Protein AF-A0A7S2G4N2-F1 (afdb_monomer_lite)

pLDDT: mean 94.05, std 8.75, range [44.94, 98.94]

Secondary structure (DSSP, 8-state):
------SSTT--S----EEEEEES-EEEEEES-EEEEESSEEEEEESS-EEEEEES-EEEEESS-SEEEE--TTT--EEEEEES-EEEEE-SS-TT-EEEEEES-BS-EEES-EEEEESSEEEEEE-BTTTTB---S-EEES-EEEEE-SS--SEEEEEEEE-TTPPP--EEEES-EEEEE---EEEEETTEEEEE-S-SEEEEEEEET--SEEEES-EEEEESSEEEEEES--S-EEES-EEE--SSEEEEEE--TTT---EEEES-EEEE---TT-EEEE-SS--GGGEEEEES-EEEES-TTTHHHHHH-TTSBTTBSHHHHHHTTSSSS-EES---EEEGGGTEEEEPTT-HHHHTTPPPPPHHHHB--

Structure (mmCIF, N/CA/C/O backbone):
data_AF-A0A7S2G4N2-F1
#
_entry.id   AF-A0A7S2G4N2-F1
#
loop_
_atom_site.group_PDB
_atom_site.id
_atom_site.type_symbol
_atom_site.label_atom_id
_atom_site.label_alt_id
_atom_site.label_comp_id
_atom_site.label_asym_id
_atom_site.label_entity_id
_atom_site.label_seq_id
_atom_site.pdbx_PDB_ins_code
_atom_site.Cartn_x
_atom_site.Cartn_y
_atom_site.Cartn_z
_atom_site.occupancy
_atom_site.B_iso_or_equiv
_atom_site.auth_seq_id
_atom_site.auth_comp_id
_atom_site.auth_asym_id
_atom_site.auth_atom_id
_atom_site.pdbx_PDB_model_num
ATOM 1 N N . PHE A 1 1 ? 5.195 10.439 14.119 1.00 52.97 1 PHE A N 1
ATOM 2 C CA . PHE A 1 1 ? 4.183 10.689 13.072 1.00 52.97 1 PHE A CA 1
ATOM 3 C C . PHE A 1 1 ? 4.638 11.880 12.247 1.00 52.97 1 PHE A C 1
ATOM 5 O O . PHE A 1 1 ? 4.991 12.887 12.843 1.00 52.97 1 PHE A O 1
ATOM 12 N N . GLN A 1 2 ? 4.698 11.767 10.917 1.00 51.38 2 GLN A N 1
ATOM 13 C CA . GLN A 1 2 ? 4.974 12.933 10.067 1.00 51.38 2 GLN A CA 1
ATOM 14 C C . GLN A 1 2 ? 3.781 13.901 10.113 1.00 51.38 2 GLN A C 1
AT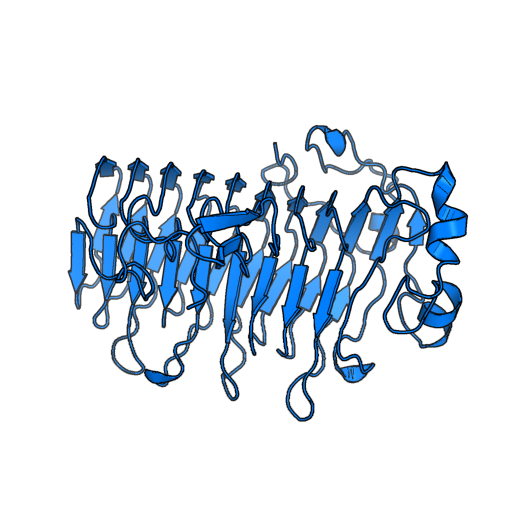OM 16 O O . GLN A 1 2 ? 2.642 13.451 9.964 1.00 51.38 2 GLN A O 1
ATOM 21 N N . ALA A 1 3 ? 4.043 15.186 10.367 1.00 44.94 3 ALA A N 1
ATOM 22 C CA . ALA A 1 3 ? 3.024 16.227 10.452 1.00 44.94 3 ALA A CA 1
ATOM 23 C C . ALA A 1 3 ? 2.546 16.637 9.048 1.00 44.94 3 ALA A C 1
ATOM 25 O O . ALA A 1 3 ? 3.358 16.957 8.179 1.00 44.94 3 ALA A O 1
ATOM 26 N N . GLY A 1 4 ? 1.230 16.598 8.840 1.00 49.88 4 GLY A N 1
ATOM 27 C CA . GLY A 1 4 ? 0.534 17.281 7.749 1.00 49.88 4 GLY A CA 1
ATOM 28 C C . GLY A 1 4 ? -0.208 18.507 8.284 1.00 49.88 4 GLY A C 1
ATOM 29 O O . GLY A 1 4 ? 0.069 18.932 9.408 1.00 49.88 4 GLY A O 1
ATOM 30 N N . PHE A 1 5 ? -1.147 19.069 7.518 1.00 52.31 5 PHE A N 1
ATOM 31 C CA . PHE A 1 5 ? -1.982 20.168 8.016 1.00 52.31 5 PHE A CA 1
ATOM 32 C C . PHE A 1 5 ? -2.877 19.623 9.129 1.00 52.31 5 PHE A C 1
ATOM 34 O O . PHE A 1 5 ? -3.878 18.946 8.902 1.00 52.31 5 PHE A O 1
ATOM 41 N N . ASN A 1 6 ? -2.433 19.869 10.348 1.00 56.16 6 ASN A N 1
ATOM 42 C CA . ASN A 1 6 ? -3.089 19.475 11.566 1.00 56.16 6 ASN A CA 1
ATOM 43 C C . ASN A 1 6 ? -4.075 20.582 11.937 1.00 56.16 6 ASN A C 1
ATOM 45 O O . ASN A 1 6 ? -3.678 21.743 12.034 1.00 56.16 6 ASN A O 1
ATOM 49 N N . VAL A 1 7 ? -5.359 20.252 12.103 1.00 52.97 7 VAL A N 1
ATOM 50 C CA . VAL A 1 7 ? -6.380 21.257 12.464 1.00 52.97 7 VAL A CA 1
ATOM 51 C C . VAL A 1 7 ? -6.072 21.860 13.844 1.00 52.97 7 VAL A C 1
ATOM 53 O O . VAL A 1 7 ? -6.408 23.013 14.102 1.00 52.97 7 VAL A O 1
ATOM 56 N N . VAL A 1 8 ? -5.383 21.098 14.702 1.00 53.81 8 VAL A N 1
ATOM 57 C CA . VAL A 1 8 ? -4.891 21.506 16.027 1.00 53.81 8 VAL A CA 1
ATOM 58 C C . VAL A 1 8 ? -3.498 20.922 16.280 1.00 53.81 8 VAL A C 1
ATOM 60 O O . VAL A 1 8 ? -3.163 19.879 15.727 1.00 53.81 8 VAL A O 1
ATOM 63 N N . GLU A 1 9 ? -2.673 21.566 17.108 1.00 52.00 9 GLU A N 1
ATOM 64 C CA . GLU A 1 9 ? -1.285 21.144 17.387 1.00 52.00 9 GLU A CA 1
ATOM 65 C C . GLU A 1 9 ? -1.198 19.685 17.887 1.00 52.00 9 GLU A C 1
ATOM 67 O O . GLU A 1 9 ? -0.259 18.965 17.538 1.00 52.00 9 GLU A O 1
ATOM 72 N N . GLU A 1 10 ? -2.229 19.196 18.591 1.00 51.03 10 GLU A N 1
ATOM 73 C CA . GLU A 1 10 ? -2.319 17.808 19.060 1.00 51.03 10 GLU A CA 1
ATOM 74 C C . GLU A 1 10 ? -2.746 16.788 17.987 1.00 51.03 10 GLU A C 1
ATOM 76 O O . GLU A 1 10 ? -2.797 15.591 18.267 1.00 51.03 10 GLU A O 1
ATOM 81 N N . SER A 1 11 ? -3.046 17.194 16.746 1.00 56.34 11 SER A N 1
ATOM 82 C CA . SER A 1 11 ? -3.632 16.294 15.741 1.00 56.34 11 SER A CA 1
ATOM 83 C C . SER A 1 11 ? -2.616 15.407 15.001 1.00 56.34 11 SER A C 1
ATOM 85 O O . SER A 1 11 ? -2.850 14.979 13.867 1.00 56.34 11 SER A O 1
ATOM 87 N N . SER A 1 12 ? -1.496 15.093 15.656 1.00 64.88 12 SER A N 1
ATOM 88 C CA . SER A 1 12 ? -0.571 14.039 15.246 1.00 64.88 12 SER A CA 1
ATOM 89 C C . SER A 1 12 ? -0.510 12.959 16.319 1.00 64.88 12 SER A C 1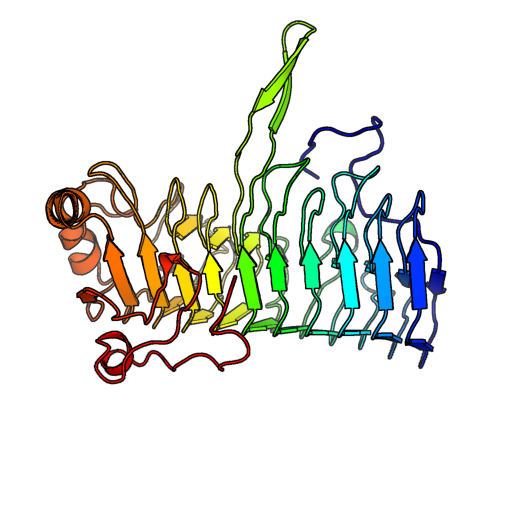
ATOM 91 O O . SER A 1 12 ? -0.295 13.251 17.491 1.00 64.88 12 SER A O 1
ATOM 93 N N . GLY A 1 13 ? -0.674 11.697 15.930 1.00 78.06 13 GLY A N 1
ATOM 94 C CA . GLY A 1 13 ? -0.617 10.599 16.889 1.00 78.06 13 GLY A CA 1
ATOM 95 C C . GLY A 1 13 ? -1.418 9.377 16.476 1.00 78.06 13 GLY A C 1
ATOM 96 O O . GLY A 1 13 ? -1.952 9.291 15.368 1.00 78.06 13 GLY A O 1
ATOM 97 N N . ILE A 1 14 ? -1.486 8.418 17.393 1.00 83.12 14 ILE A N 1
ATOM 98 C CA . ILE A 1 14 ? -2.368 7.261 17.266 1.00 83.12 14 ILE A CA 1
ATOM 99 C C . ILE A 1 14 ? -3.814 7.749 17.467 1.00 83.12 14 ILE A C 1
ATOM 101 O O . ILE A 1 14 ? -4.063 8.448 18.448 1.00 83.12 14 ILE A O 1
ATOM 105 N N . PRO A 1 15 ? -4.759 7.398 16.579 1.00 83.19 15 PRO A N 1
ATOM 106 C CA . PRO A 1 15 ? -6.183 7.601 16.822 1.00 83.19 15 PRO A CA 1
ATOM 107 C C . PRO A 1 15 ? -6.647 6.880 18.100 1.00 83.19 15 PRO A C 1
ATOM 109 O O . PRO A 1 15 ? -6.383 5.688 18.262 1.00 83.19 15 PRO A O 1
ATOM 112 N N . THR A 1 16 ? -7.315 7.586 19.013 1.00 88.12 16 THR A N 1
ATOM 113 C CA . THR A 1 16 ? -7.682 7.070 20.349 1.00 88.12 16 THR A CA 1
ATOM 114 C C . THR A 1 16 ? -9.124 7.328 20.762 1.00 88.12 16 THR A C 1
ATOM 116 O O . THR A 1 16 ? -9.572 6.696 21.716 1.00 88.12 16 THR A O 1
ATOM 119 N N . ASP A 1 17 ? -9.850 8.214 20.076 1.00 92.69 17 ASP A N 1
ATOM 120 C CA . ASP A 1 17 ? -11.244 8.517 20.410 1.00 92.69 17 ASP A CA 1
ATOM 121 C C . ASP A 1 17 ? -12.202 7.884 19.399 1.00 92.69 17 ASP A C 1
ATOM 123 O O . ASP A 1 17 ? -11.914 7.877 18.202 1.00 92.69 17 ASP A O 1
ATOM 127 N N . ALA A 1 18 ? -13.342 7.371 19.863 1.00 96.81 18 ALA A N 1
ATOM 128 C CA . ALA A 1 18 ? -14.342 6.677 19.056 1.00 96.81 18 ALA A CA 1
ATOM 129 C C . ALA A 1 18 ? -15.766 6.854 19.605 1.00 96.81 18 ALA A C 1
ATOM 131 O O . ALA A 1 18 ? -15.962 7.135 20.782 1.00 96.81 18 ALA A O 1
ATOM 132 N N . ALA A 1 19 ? -16.782 6.617 18.774 1.00 98.06 19 ALA A N 1
ATOM 133 C CA . ALA A 1 19 ? -18.170 6.554 19.232 1.00 98.06 19 ALA A CA 1
ATOM 134 C C . ALA A 1 19 ? -18.481 5.256 20.001 1.00 98.06 19 ALA A C 1
ATOM 136 O O . ALA A 1 19 ? -19.270 5.267 20.945 1.00 98.06 19 ALA A O 1
ATOM 137 N N . VAL A 1 20 ? -17.870 4.134 19.604 1.00 98.38 20 VAL A N 1
ATOM 138 C CA . VAL A 1 20 ? -18.026 2.827 20.260 1.00 98.38 20 VAL A CA 1
ATOM 139 C C . VAL A 1 20 ? -16.667 2.292 20.688 1.00 98.38 20 VAL A C 1
ATOM 141 O O . VAL A 1 20 ? -15.744 2.201 19.882 1.00 98.38 20 VAL A O 1
ATOM 144 N N . TYR A 1 21 ? -16.575 1.880 21.951 1.00 98.25 21 TYR A N 1
ATOM 145 C CA . TYR A 1 21 ? -15.393 1.254 22.533 1.00 98.25 21 TYR A CA 1
ATOM 146 C C . TYR A 1 21 ? -15.682 -0.214 22.850 1.00 98.25 21 TYR A C 1
ATOM 148 O O . TYR A 1 21 ? -16.587 -0.522 23.623 1.00 98.25 21 TYR A O 1
ATOM 156 N N . VAL A 1 22 ? -14.879 -1.116 22.292 1.00 98.44 22 VAL A N 1
ATOM 157 C CA . VAL A 1 22 ? -14.826 -2.531 22.670 1.00 98.44 22 VAL A CA 1
ATOM 158 C C . VAL A 1 22 ? -13.513 -2.754 23.413 1.00 98.44 22 VAL A C 1
ATOM 160 O O . VAL A 1 22 ? -12.437 -2.738 22.816 1.00 98.44 22 VAL A O 1
ATOM 163 N N . VAL A 1 23 ? -13.598 -2.914 24.734 1.00 97.94 23 VAL A N 1
ATOM 164 C CA . VAL A 1 23 ? -12.442 -3.072 25.628 1.00 97.94 23 VAL A CA 1
ATOM 165 C C . VAL A 1 23 ? -12.571 -4.404 26.351 1.00 97.94 23 VAL A C 1
ATOM 167 O O . VAL A 1 23 ? -13.560 -4.614 27.049 1.00 97.94 23 VAL A O 1
ATOM 170 N N . ALA A 1 24 ? -11.590 -5.294 26.185 1.00 97.69 24 ALA A N 1
ATOM 171 C CA . ALA A 1 24 ? -11.615 -6.650 26.747 1.00 97.69 24 ALA A CA 1
ATOM 172 C C . ALA A 1 24 ? -12.903 -7.430 26.439 1.00 97.69 24 ALA A C 1
ATOM 174 O O . ALA A 1 24 ? -13.373 -8.227 27.250 1.00 97.69 24 ALA A O 1
ATOM 175 N N . GLY A 1 25 ? -13.478 -7.186 25.258 1.00 97.12 25 GLY A N 1
ATOM 176 C CA . GLY A 1 25 ? -14.689 -7.847 24.784 1.00 97.12 25 GLY A CA 1
ATOM 177 C C . GLY A 1 25 ? -14.367 -9.039 23.890 1.00 97.12 25 GLY A C 1
ATOM 178 O O . GLY A 1 25 ? -13.422 -8.993 23.105 1.00 97.12 25 GLY A O 1
ATOM 179 N N . ALA A 1 26 ? -15.182 -10.090 23.970 1.00 98.00 26 ALA A N 1
ATOM 180 C CA . ALA A 1 26 ? -15.072 -11.245 23.088 1.00 98.00 26 ALA A CA 1
ATOM 181 C C . ALA A 1 26 ? -16.416 -11.592 22.439 1.00 98.00 26 ALA A C 1
ATOM 183 O O . ALA A 1 26 ? -17.448 -11.548 23.107 1.00 98.00 26 ALA A O 1
ATOM 184 N N . GLY A 1 27 ? -16.404 -11.950 21.151 1.00 98.19 27 GLY A N 1
ATOM 185 C CA . GLY A 1 27 ? -17.614 -12.368 20.429 1.00 98.19 27 GLY A CA 1
ATOM 186 C C . GLY A 1 27 ? -18.611 -11.231 20.183 1.00 98.19 27 GLY A C 1
ATOM 187 O O . GLY A 1 27 ? -19.821 -11.440 20.244 1.00 98.19 27 GLY A O 1
ATOM 188 N N . ILE A 1 28 ? -18.106 -10.020 19.945 1.00 98.69 28 ILE A N 1
ATOM 189 C CA . ILE A 1 28 ? -18.920 -8.819 19.727 1.00 98.69 28 ILE A CA 1
ATOM 190 C C . ILE A 1 28 ? -19.120 -8.596 18.229 1.00 98.69 28 ILE A C 1
ATOM 192 O O . ILE A 1 28 ? -18.167 -8.668 17.457 1.00 98.69 28 ILE A O 1
ATOM 196 N N . SER A 1 29 ? -20.347 -8.270 17.823 1.00 98.69 29 SER A N 1
ATOM 197 C CA . SER A 1 29 ? -20.657 -7.882 16.446 1.00 98.69 29 SER A CA 1
ATOM 198 C C . SER A 1 29 ? -21.273 -6.490 16.408 1.00 98.69 29 SER A C 1
ATOM 200 O O . SER A 1 29 ? -22.250 -6.216 17.102 1.00 98.69 29 SER A O 1
ATOM 202 N N . ILE A 1 30 ? -20.689 -5.628 15.584 1.00 98.81 30 ILE A N 1
ATOM 203 C CA . ILE A 1 30 ? -21.194 -4.316 15.190 1.00 98.81 30 ILE A CA 1
ATOM 204 C C . ILE A 1 30 ? -21.563 -4.466 13.717 1.00 98.81 30 ILE A C 1
ATOM 206 O O . ILE A 1 30 ? -20.691 -4.476 12.849 1.00 98.81 30 ILE A O 1
ATOM 210 N N . ASP A 1 31 ? -22.849 -4.681 13.464 1.00 98.81 31 ASP A N 1
ATOM 211 C CA . ASP A 1 31 ? -23.391 -5.035 12.152 1.00 98.81 31 ASP A CA 1
ATOM 212 C C . ASP A 1 31 ? -24.486 -4.043 11.753 1.00 98.81 31 ASP A C 1
ATOM 214 O O . ASP A 1 31 ? -25.222 -3.559 12.615 1.00 98.81 31 ASP A O 1
ATOM 218 N N . GLU A 1 32 ? -24.555 -3.714 10.464 1.00 98.69 32 GLU A N 1
ATOM 219 C CA . GLU A 1 32 ? -25.544 -2.799 9.872 1.00 98.69 32 GLU A CA 1
ATOM 220 C C . GLU A 1 32 ? -25.665 -1.440 10.598 1.00 98.69 32 GLU A C 1
ATOM 222 O O . GLU A 1 32 ? -26.732 -0.827 10.684 1.00 98.69 32 GLU A O 1
ATOM 227 N N . CYS A 1 33 ? -24.551 -0.940 11.139 1.00 98.69 33 CYS A N 1
ATOM 228 C CA . CYS A 1 33 ? -24.508 0.309 11.892 1.00 98.69 33 CYS A CA 1
ATOM 229 C C . CYS A 1 33 ? -24.176 1.511 10.997 1.00 98.69 33 CYS A C 1
ATOM 231 O O . CYS A 1 33 ? -23.573 1.393 9.927 1.00 98.69 33 CYS A O 1
ATOM 233 N N . LYS A 1 34 ? -24.527 2.714 11.463 1.00 98.56 34 LYS A N 1
ATOM 234 C CA . LYS A 1 34 ? -24.219 3.971 10.774 1.00 98.56 34 LYS A CA 1
ATOM 235 C C . LYS A 1 34 ? -23.627 4.996 11.741 1.00 98.56 34 LYS A C 1
ATOM 237 O O . LYS A 1 34 ? -24.307 5.469 12.645 1.00 98.56 34 LYS A O 1
ATOM 242 N N . PHE A 1 35 ? -22.375 5.364 11.498 1.00 98.56 35 PHE A N 1
ATOM 243 C CA . PHE A 1 35 ? -21.608 6.370 12.228 1.00 98.56 35 PHE A CA 1
ATOM 244 C C . PHE A 1 35 ? -21.491 7.621 11.354 1.00 98.56 35 PHE A C 1
ATOM 246 O O . PHE A 1 35 ? -21.016 7.538 10.220 1.00 98.56 35 PHE A O 1
ATOM 253 N N . VAL A 1 36 ? -21.963 8.773 11.839 1.00 98.25 36 VAL A N 1
ATOM 254 C CA . VAL A 1 36 ? -22.050 10.010 11.041 1.00 98.25 36 VAL A CA 1
ATOM 255 C C . VAL A 1 36 ? -21.638 11.212 11.875 1.00 98.25 36 VAL A C 1
ATOM 257 O O . VAL A 1 36 ? -22.154 11.376 12.979 1.00 98.25 36 VAL A O 1
ATOM 260 N N . ASN A 1 37 ? -20.787 12.076 11.316 1.00 96.94 37 ASN A N 1
ATOM 261 C CA . ASN A 1 37 ? -20.417 13.376 11.889 1.00 96.94 37 ASN A CA 1
ATOM 262 C C . ASN A 1 37 ? -19.901 13.282 13.338 1.00 96.94 37 ASN A C 1
ATOM 264 O O . ASN A 1 37 ? -20.344 14.027 14.216 1.00 96.94 37 ASN A O 1
ATOM 268 N N . THR A 1 38 ? -18.983 12.353 13.609 1.00 95.50 38 THR A N 1
ATOM 269 C CA . THR A 1 38 ? -18.372 12.204 14.938 1.00 95.50 38 THR A CA 1
ATOM 270 C C . THR A 1 38 ? -17.089 13.025 15.033 1.00 95.50 38 THR A C 1
ATOM 272 O O . THR A 1 38 ? -16.289 13.045 14.102 1.00 95.50 38 THR A O 1
ATOM 275 N N . GLY A 1 39 ? -16.856 13.677 16.178 1.00 91.88 39 GLY A N 1
ATOM 276 C CA . GLY A 1 39 ? -15.573 14.341 16.461 1.00 91.88 39 GLY A CA 1
ATOM 277 C C . GLY A 1 39 ? -14.418 13.349 16.668 1.00 91.88 39 GLY A C 1
ATOM 278 O O . GLY A 1 39 ? -13.284 13.632 16.288 1.00 91.88 39 GLY A O 1
ATOM 279 N N . GLY A 1 40 ? -14.723 12.169 17.213 1.00 93.12 40 GLY A N 1
ATOM 280 C CA . GLY A 1 40 ? -13.835 11.008 17.271 1.00 93.12 40 GLY A CA 1
ATOM 281 C C . GLY A 1 40 ? -13.949 10.112 16.031 1.00 93.12 40 GLY A C 1
ATOM 282 O O . GLY A 1 40 ? -14.507 10.495 14.999 1.00 93.12 40 GLY A O 1
ATOM 283 N N . GLY A 1 41 ? -13.420 8.899 16.129 1.00 96.00 41 GLY A N 1
ATOM 284 C CA . GLY A 1 41 ? -13.598 7.828 15.153 1.00 96.00 41 GLY A CA 1
ATOM 285 C C . GLY A 1 41 ? -14.906 7.052 15.331 1.00 96.00 41 GLY A C 1
ATOM 286 O O . GLY A 1 41 ? -15.752 7.396 16.157 1.00 96.00 41 GLY A O 1
ATOM 287 N N . GLY A 1 42 ? -15.073 5.976 14.564 1.00 98.31 42 GLY A N 1
ATOM 288 C CA . GLY A 1 42 ? -16.265 5.129 14.640 1.00 98.31 42 GLY A CA 1
ATOM 289 C C . GLY A 1 42 ? -16.182 4.099 15.765 1.00 98.31 42 GLY A C 1
ATOM 290 O O . GLY A 1 42 ? -16.873 4.213 16.777 1.00 98.31 42 GLY A O 1
ATOM 291 N N . VAL A 1 43 ? -15.312 3.102 15.595 1.00 98.69 43 VAL A N 1
ATOM 292 C CA . VAL A 1 43 ? -15.134 1.989 16.541 1.00 98.69 43 VAL A CA 1
ATOM 293 C C . VAL A 1 43 ? -13.675 1.894 16.978 1.00 98.69 43 VAL A C 1
ATOM 295 O O . VAL A 1 43 ? -12.789 1.828 16.129 1.00 98.69 43 VAL A O 1
ATOM 298 N N . LEU A 1 44 ? -13.426 1.820 18.287 1.00 98.38 44 LEU A N 1
ATOM 299 C CA . LEU A 1 44 ? -12.137 1.444 18.866 1.00 98.38 44 LEU A CA 1
ATOM 300 C C . LEU A 1 44 ? -12.223 0.055 19.502 1.00 98.38 44 LEU A C 1
ATOM 302 O O . LEU A 1 44 ? -13.049 -0.183 20.380 1.00 98.38 44 LEU A O 1
ATOM 306 N N . ILE A 1 45 ? -11.329 -0.840 19.096 1.00 98.50 45 ILE A N 1
ATOM 307 C CA . ILE A 1 45 ? -11.178 -2.195 19.624 1.00 98.50 45 ILE A CA 1
ATOM 308 C C . ILE A 1 45 ? -9.824 -2.276 20.333 1.00 98.50 45 ILE A C 1
ATOM 310 O O . ILE A 1 45 ? -8.780 -2.029 19.729 1.00 98.50 45 ILE A O 1
ATOM 314 N N . THR A 1 46 ? -9.821 -2.605 21.622 1.00 97.12 46 THR A N 1
ATOM 315 C CA . THR A 1 46 ? -8.599 -2.608 22.439 1.00 97.12 46 THR A CA 1
ATOM 316 C C . THR A 1 46 ? -8.688 -3.575 23.624 1.00 97.12 46 THR A C 1
ATOM 318 O O . THR A 1 46 ? -9.691 -4.263 23.818 1.00 97.12 46 THR A O 1
ATOM 321 N N . GLY A 1 47 ? -7.622 -3.650 24.421 1.00 95.50 47 GLY A N 1
ATOM 322 C CA . GLY A 1 47 ? -7.607 -4.324 25.715 1.00 95.50 47 GLY A CA 1
ATOM 323 C C . GLY A 1 47 ? -7.862 -5.824 25.635 1.00 95.50 47 GLY A C 1
ATOM 324 O O . GLY A 1 47 ? -8.789 -6.268 26.276 1.00 95.50 47 GLY A O 1
ATOM 325 N N . THR A 1 48 ? -7.095 -6.586 24.849 1.00 96.56 48 THR A N 1
ATOM 326 C CA . THR A 1 48 ? -7.265 -8.046 24.630 1.00 96.56 48 THR A CA 1
ATOM 327 C C . THR A 1 48 ? -8.592 -8.469 23.995 1.00 96.56 48 THR A C 1
ATOM 329 O O . THR A 1 48 ? -9.015 -9.609 24.171 1.00 96.56 48 THR A O 1
ATOM 332 N N . SER A 1 49 ? -9.273 -7.576 23.274 1.00 98.31 49 SER A N 1
ATOM 333 C CA . SER A 1 49 ? -10.515 -7.952 22.591 1.00 98.31 49 SER A CA 1
ATOM 334 C C . SER A 1 49 ? -10.269 -8.982 21.479 1.00 98.31 49 SER A C 1
ATOM 336 O O . SER A 1 49 ? -9.293 -8.878 20.733 1.00 98.31 49 SER A O 1
ATOM 338 N N . GLU A 1 50 ? -11.164 -9.961 21.354 1.00 98.38 50 GLU A N 1
ATOM 339 C CA . GLU A 1 50 ? -11.014 -11.104 20.442 1.00 98.38 50 GLU A CA 1
ATOM 340 C C . GLU A 1 50 ? -12.335 -11.458 19.743 1.00 98.38 50 GLU A C 1
ATOM 342 O O . GLU A 1 50 ? -13.399 -11.399 20.354 1.00 98.38 50 GLU A O 1
ATOM 347 N N . ASN A 1 51 ? -12.298 -11.890 18.478 1.00 98.56 51 ASN A N 1
ATOM 348 C CA . ASN A 1 51 ? -13.502 -12.270 17.720 1.00 98.56 51 ASN A CA 1
ATOM 349 C C . ASN A 1 51 ? -14.517 -11.113 17.668 1.00 98.56 51 ASN A C 1
ATOM 351 O O . ASN A 1 51 ? -15.678 -11.261 18.056 1.00 98.56 51 ASN A O 1
ATOM 355 N N . VAL A 1 52 ? -14.038 -9.940 17.243 1.00 98.88 52 VAL A N 1
ATOM 356 C CA . VAL A 1 52 ? -14.852 -8.731 17.079 1.00 98.88 52 VAL A CA 1
ATOM 357 C C . VAL A 1 52 ? -15.111 -8.498 15.598 1.00 98.88 52 VAL A C 1
ATOM 359 O O . VAL A 1 52 ? -14.171 -8.371 14.814 1.00 98.88 52 VAL A O 1
ATOM 362 N N . ASN A 1 53 ? -16.382 -8.402 15.223 1.00 98.88 53 ASN A N 1
ATOM 363 C CA . ASN A 1 53 ? -16.801 -8.155 13.849 1.00 98.88 53 ASN A CA 1
ATOM 364 C C . ASN A 1 53 ? -17.333 -6.727 13.720 1.00 98.88 53 ASN A C 1
ATOM 366 O O . ASN A 1 53 ? -18.240 -6.338 14.450 1.00 98.88 53 ASN A O 1
ATOM 370 N N . VAL A 1 54 ? -16.795 -5.960 12.776 1.00 98.94 54 VAL A N 1
ATOM 371 C CA . VAL A 1 54 ? -17.339 -4.671 12.338 1.00 98.94 54 VAL A CA 1
ATOM 372 C C . VAL A 1 54 ? -17.694 -4.812 10.868 1.00 98.94 54 VAL A C 1
ATOM 374 O O . VAL A 1 54 ? -16.811 -4.810 10.003 1.00 98.94 54 VAL A O 1
ATOM 377 N N . VAL A 1 55 ? -18.975 -5.029 10.588 1.00 98.94 55 VAL A N 1
ATOM 378 C CA . VAL A 1 55 ? -19.430 -5.468 9.270 1.00 98.94 55 VAL A CA 1
ATOM 379 C C . VAL A 1 55 ? -20.644 -4.699 8.768 1.00 98.94 55 VAL A C 1
ATOM 381 O O . VAL A 1 55 ? -21.393 -4.123 9.554 1.00 98.94 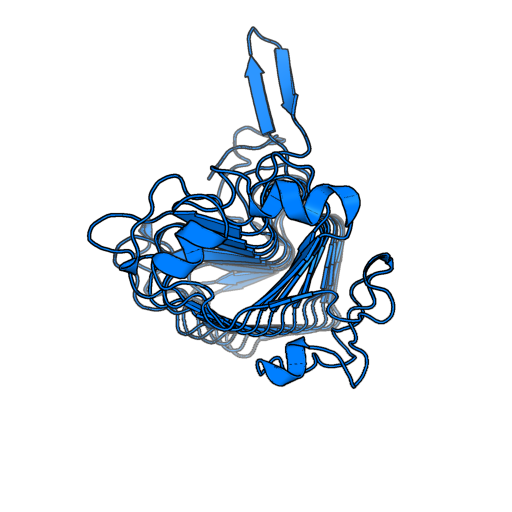55 VAL A O 1
ATOM 384 N N . ASN A 1 56 ? -20.795 -4.644 7.440 1.00 98.88 56 ASN A N 1
ATOM 385 C CA . ASN A 1 56 ? -21.940 -4.047 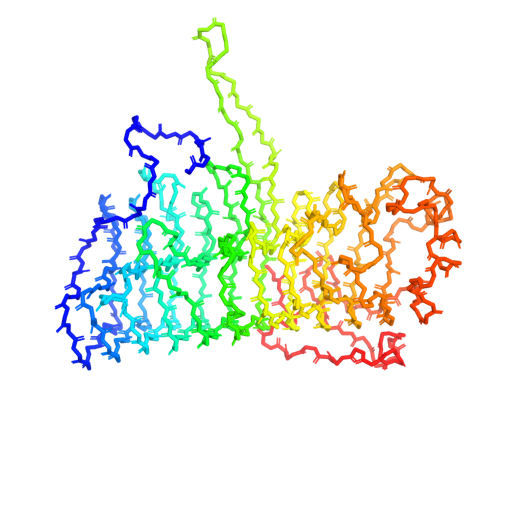6.735 1.00 98.88 56 ASN A CA 1
ATOM 386 C C . ASN A 1 56 ? -22.304 -2.623 7.200 1.00 98.88 56 ASN A C 1
ATOM 388 O O . ASN A 1 56 ? -23.460 -2.212 7.127 1.00 98.88 56 ASN A O 1
ATOM 392 N N . SER A 1 57 ? -21.330 -1.873 7.719 1.00 98.88 57 SER A N 1
ATOM 393 C CA . SER A 1 57 ? -21.569 -0.598 8.390 1.00 98.88 57 SER A CA 1
ATOM 394 C C . SER A 1 57 ? -21.073 0.590 7.565 1.00 98.88 57 SER A C 1
ATOM 396 O O . SER A 1 57 ? -20.209 0.481 6.688 1.00 98.88 57 SER A O 1
ATOM 398 N N . HIS A 1 58 ? -21.620 1.763 7.871 1.00 98.81 58 HIS A N 1
ATOM 399 C CA . HIS A 1 58 ? -21.312 3.016 7.192 1.00 98.81 58 HIS A CA 1
ATOM 400 C C . HIS A 1 58 ? -20.626 4.001 8.142 1.00 98.81 58 HIS A C 1
ATOM 402 O O . HIS A 1 58 ? -21.155 4.297 9.211 1.00 98.81 58 HIS A O 1
ATOM 408 N N . PHE A 1 59 ? -19.490 4.558 7.722 1.00 98.81 59 PHE A N 1
ATOM 409 C CA . PHE A 1 59 ? -18.729 5.574 8.451 1.00 98.81 59 PHE A CA 1
ATOM 410 C C . PHE A 1 59 ? -18.611 6.817 7.573 1.00 98.81 59 PHE A C 1
ATOM 412 O O . PHE A 1 59 ? -18.016 6.755 6.498 1.00 98.81 59 PHE A O 1
ATOM 419 N N . VAL A 1 60 ? -19.210 7.930 7.987 1.00 98.62 60 VAL A N 1
ATOM 420 C CA . VAL A 1 60 ? -19.320 9.135 7.154 1.00 98.62 60 VAL A CA 1
ATOM 421 C C . VAL A 1 60 ? -18.900 10.364 7.942 1.00 98.62 60 VAL A C 1
ATOM 423 O O . VAL A 1 60 ? -19.526 10.679 8.951 1.00 98.62 60 VAL A O 1
ATOM 426 N N . GLU A 1 61 ? -17.891 11.083 7.451 1.00 97.88 61 GLU A N 1
ATOM 427 C CA . GLU A 1 61 ? -17.405 12.328 8.059 1.00 97.88 61 GLU A CA 1
ATOM 428 C C . GLU A 1 61 ? -16.940 12.107 9.508 1.00 97.88 61 GLU A C 1
ATOM 430 O O . GLU A 1 61 ? -17.522 12.609 10.471 1.00 97.88 61 GLU A O 1
ATOM 435 N N . MET A 1 62 ? -15.897 11.286 9.657 1.00 96.56 62 MET A N 1
ATOM 436 C CA . MET A 1 62 ? -15.303 10.938 10.950 1.00 96.56 62 MET A CA 1
ATOM 437 C C . MET A 1 62 ? -14.132 11.865 11.267 1.00 96.56 62 MET A C 1
ATOM 439 O O . MET A 1 62 ? -13.261 12.117 10.429 1.00 96.56 62 MET A O 1
ATOM 443 N N . GLY A 1 63 ? -14.068 12.331 12.508 1.00 94.69 63 GLY A N 1
ATOM 444 C CA . GLY A 1 63 ? -12.977 13.156 12.999 1.00 94.69 63 GLY A CA 1
ATOM 445 C C . GLY A 1 63 ? -11.649 12.420 13.122 1.00 94.69 63 GLY A C 1
ATOM 446 O O . GLY A 1 63 ? -10.604 12.984 12.794 1.00 94.69 63 GLY A O 1
ATOM 447 N N . GLN A 1 64 ? -11.697 11.150 13.527 1.00 94.31 64 GLN A N 1
ATOM 448 C CA . GLN A 1 64 ? -10.555 10.231 13.511 1.00 94.31 64 GLN A CA 1
ATOM 449 C C . GLN A 1 64 ? -10.829 9.040 12.578 1.00 94.31 64 GLN A C 1
ATOM 451 O O . GLN A 1 64 ? -11.579 9.174 11.614 1.00 94.31 64 GLN A O 1
ATOM 456 N N . SER A 1 65 ? -10.191 7.891 12.818 1.00 97.00 65 SER A N 1
ATOM 457 C CA . SER A 1 65 ? -10.296 6.718 11.941 1.00 97.00 65 SER A CA 1
ATOM 458 C C . SER A 1 65 ? -11.661 6.030 12.042 1.00 97.00 65 SER A C 1
ATOM 460 O O . SER A 1 65 ? -12.311 6.070 13.085 1.00 97.00 65 SER A O 1
ATOM 462 N N . GLY A 1 66 ? -12.094 5.368 10.967 1.00 98.31 66 GLY A N 1
ATOM 463 C CA . GLY A 1 66 ? -13.375 4.651 10.942 1.00 98.31 66 GLY A CA 1
ATOM 464 C C . GLY A 1 66 ? -13.394 3.492 11.939 1.00 98.31 66 GLY A C 1
ATOM 465 O O . GLY A 1 66 ? -14.195 3.479 12.874 1.00 98.31 66 GLY A O 1
ATOM 466 N N . VAL A 1 67 ? -12.458 2.556 11.778 1.00 98.69 67 VAL A N 1
ATOM 467 C CA . VAL A 1 67 ? -12.240 1.440 12.708 1.00 98.69 67 VAL A CA 1
ATOM 468 C C . VAL A 1 67 ? -10.788 1.430 13.162 1.00 98.69 67 VAL A C 1
ATOM 470 O O . VAL A 1 67 ? -9.869 1.513 12.346 1.00 98.69 67 VAL A O 1
ATOM 473 N N . MET A 1 68 ? -10.587 1.339 14.471 1.00 98.12 68 MET A N 1
ATOM 474 C CA . MET A 1 68 ? -9.286 1.369 15.121 1.00 98.12 68 MET A CA 1
ATOM 475 C C . MET A 1 68 ? -9.087 0.106 15.942 1.00 98.12 68 MET A C 1
ATOM 477 O O . MET A 1 68 ? -9.956 -0.276 16.723 1.00 98.12 68 MET A O 1
ATOM 481 N N . MET A 1 69 ? -7.912 -0.494 15.823 1.00 97.38 69 MET A N 1
ATOM 482 C CA . MET A 1 69 ? -7.438 -1.538 16.717 1.00 97.38 69 MET A CA 1
ATOM 483 C C . MET A 1 69 ? -6.141 -1.055 17.344 1.00 97.38 69 MET A C 1
ATOM 485 O O . MET A 1 69 ? -5.189 -0.752 16.627 1.00 97.38 69 MET A O 1
ATOM 489 N N . THR A 1 70 ? -6.098 -0.955 18.669 1.00 94.19 70 THR A N 1
ATOM 490 C CA . THR A 1 70 ? -4.891 -0.523 19.380 1.00 94.19 70 THR A CA 1
ATOM 491 C C . THR A 1 70 ? -4.596 -1.440 20.554 1.00 94.19 70 THR A C 1
ATOM 493 O O . THR A 1 70 ? -5.495 -1.878 21.275 1.00 94.19 70 THR A O 1
ATOM 496 N N . GLY A 1 71 ? -3.319 -1.723 20.775 1.00 91.88 71 GLY A N 1
ATOM 497 C CA . GLY A 1 71 ? -2.873 -2.473 21.938 1.00 91.88 71 GLY A CA 1
ATOM 498 C C . GLY A 1 71 ? -1.361 -2.456 22.102 1.00 91.88 71 GLY A C 1
ATOM 499 O O . GLY A 1 71 ? -0.635 -1.778 21.373 1.00 91.88 71 GLY A O 1
ATOM 500 N N . ASN A 1 72 ? -0.893 -3.215 23.084 1.00 92.06 72 ASN A N 1
ATOM 501 C CA . ASN A 1 72 ? 0.522 -3.457 23.342 1.00 92.06 72 ASN A CA 1
ATOM 502 C C . ASN A 1 72 ? 0.818 -4.964 23.346 1.00 92.06 72 ASN A C 1
ATOM 504 O O . ASN A 1 72 ? -0.054 -5.776 23.035 1.00 92.06 72 ASN A O 1
ATOM 508 N N . LYS A 1 73 ? 2.038 -5.349 23.742 1.00 92.06 73 LYS A N 1
ATOM 509 C CA . LYS A 1 73 ? 2.477 -6.748 23.799 1.00 92.06 73 LYS A CA 1
ATOM 510 C C . LYS A 1 73 ? 1.480 -7.696 24.477 1.00 92.06 73 LYS A C 1
ATOM 512 O O . LYS A 1 73 ? 1.349 -8.836 24.040 1.00 92.06 73 LYS A O 1
ATOM 517 N N . THR A 1 74 ? 0.805 -7.247 25.535 1.00 93.25 74 THR A N 1
ATOM 518 C CA . THR A 1 74 ? -0.127 -8.060 26.330 1.00 93.25 74 THR A CA 1
ATOM 519 C C . THR A 1 74 ? -1.594 -7.715 26.101 1.00 93.25 74 THR A C 1
ATOM 521 O O . THR A 1 74 ? -2.447 -8.466 26.560 1.00 93.25 74 THR A O 1
ATOM 524 N N . THR A 1 75 ? -1.903 -6.612 25.411 1.00 93.75 75 THR A N 1
ATOM 525 C CA . THR A 1 75 ? -3.281 -6.132 25.204 1.00 93.75 75 THR A CA 1
ATOM 526 C C . THR A 1 75 ? -3.716 -6.040 23.744 1.00 93.75 75 THR A C 1
ATOM 528 O O . THR A 1 75 ? -4.799 -5.518 23.474 1.00 93.75 75 THR A O 1
ATOM 531 N N . GLN A 1 76 ? -2.901 -6.531 22.808 1.00 94.50 76 GLN A N 1
ATOM 532 C CA . GLN A 1 76 ? -3.227 -6.530 21.382 1.00 94.50 76 GLN A CA 1
ATOM 533 C C . GLN A 1 76 ? -4.577 -7.217 21.102 1.00 94.50 76 GLN A C 1
ATOM 535 O O . GLN A 1 76 ? -4.807 -8.332 21.582 1.00 94.50 76 GLN A O 1
ATOM 540 N N . PRO A 1 77 ? -5.483 -6.577 20.343 1.00 97.06 77 PRO A N 1
ATOM 541 C CA . PRO A 1 77 ? -6.648 -7.249 19.791 1.00 97.06 77 PRO A CA 1
ATOM 542 C C . PRO A 1 77 ? -6.248 -8.349 18.810 1.00 97.06 77 PRO A C 1
ATOM 544 O O . PRO A 1 77 ? -5.212 -8.266 18.145 1.00 97.06 77 PRO A O 1
ATOM 547 N N . SER A 1 78 ? -7.098 -9.361 18.665 1.00 98.19 78 SER A N 1
ATOM 548 C CA . SER A 1 78 ? -6.889 -10.404 17.660 1.00 98.19 78 SER A CA 1
ATOM 549 C C . SER A 1 78 ? -8.197 -10.931 17.086 1.00 98.19 78 SER A C 1
ATOM 551 O O . SER A 1 78 ? -9.266 -10.720 17.661 1.00 98.19 78 SER A O 1
ATOM 553 N N . LYS A 1 79 ? -8.131 -11.604 15.931 1.00 98.62 79 LYS A N 1
ATOM 554 C CA . LYS A 1 79 ? -9.316 -12.173 15.262 1.00 98.62 79 LYS A CA 1
ATOM 555 C C . LYS A 1 79 ? -10.411 -11.132 15.031 1.00 98.62 79 LYS A C 1
ATOM 557 O O . LYS A 1 79 ? -11.592 -11.383 15.265 1.00 98.62 79 LYS A O 1
ATOM 562 N N . VAL A 1 80 ? -10.007 -9.936 14.609 1.00 98.81 80 VAL A N 1
ATOM 563 C CA . VAL A 1 80 ? -10.929 -8.868 14.231 1.00 98.81 80 VAL A CA 1
ATOM 564 C C . VAL A 1 80 ? -11.300 -9.044 12.763 1.00 98.81 80 VAL A C 1
ATOM 566 O O . VAL A 1 80 ? -10.425 -9.217 11.914 1.00 98.81 80 VAL A O 1
ATOM 569 N N . LEU A 1 81 ? -12.590 -8.977 12.452 1.00 98.94 81 LEU A N 1
ATOM 570 C CA . LEU A 1 81 ? -13.085 -8.907 11.082 1.00 98.94 81 LEU A CA 1
ATOM 571 C C . LEU A 1 81 ? -13.630 -7.506 10.823 1.00 98.94 81 LEU A C 1
ATOM 573 O O . LEU A 1 81 ? -14.624 -7.110 11.425 1.00 98.94 81 LEU A O 1
ATOM 577 N N . VAL A 1 82 ? -13.029 -6.782 9.883 1.00 98.94 82 VAL A N 1
ATOM 578 C CA . VAL A 1 82 ? -13.593 -5.532 9.356 1.00 98.94 82 VAL A CA 1
ATOM 579 C C . VAL A 1 82 ? -13.963 -5.773 7.903 1.00 98.94 82 VAL A C 1
ATOM 581 O O . VAL A 1 82 ? -13.073 -5.896 7.054 1.00 98.94 82 VAL A O 1
ATOM 584 N N . ALA A 1 83 ? -15.259 -5.903 7.609 1.00 98.94 83 ALA A N 1
ATOM 585 C CA . ALA A 1 83 ? -15.681 -6.290 6.268 1.00 98.94 83 ALA A CA 1
ATOM 586 C C . ALA A 1 83 ? -16.971 -5.664 5.745 1.00 98.94 83 ALA A C 1
ATOM 588 O O . ALA A 1 83 ? -17.909 -5.430 6.493 1.00 98.94 83 ALA A O 1
ATOM 589 N N . HIS A 1 84 ? -17.040 -5.463 4.427 1.00 98.81 84 HIS A N 1
ATOM 590 C CA . HIS A 1 84 ? -18.220 -4.913 3.743 1.00 98.81 84 HIS A CA 1
ATOM 591 C C . HIS A 1 84 ? -18.655 -3.532 4.261 1.00 98.81 84 HIS A C 1
ATOM 593 O O . HIS A 1 84 ? -19.822 -3.164 4.158 1.00 98.81 84 HIS A O 1
ATOM 599 N N . ASN A 1 85 ? -17.724 -2.754 4.817 1.00 98.94 85 ASN A N 1
ATOM 600 C CA . ASN A 1 85 ? -18.015 -1.405 5.285 1.00 98.94 85 ASN A CA 1
ATOM 601 C C . ASN A 1 85 ? -17.794 -0.378 4.173 1.00 98.94 85 ASN A C 1
ATOM 603 O O . ASN A 1 85 ? -16.900 -0.534 3.335 1.00 98.94 85 ASN A O 1
ATOM 607 N N . SER A 1 86 ? -18.548 0.720 4.213 1.00 98.88 86 SER A N 1
ATOM 608 C CA . SER A 1 86 ? -18.244 1.916 3.422 1.00 98.88 86 SER A CA 1
ATOM 609 C C . SER A 1 86 ? -17.782 3.047 4.332 1.00 98.88 86 SER A C 1
ATOM 611 O O . SER A 1 86 ? -18.479 3.391 5.289 1.00 98.88 86 SER A O 1
ATOM 613 N N . MET A 1 87 ? -16.655 3.660 4.007 1.00 98.81 87 MET A N 1
ATOM 614 C CA . MET A 1 87 ? -16.046 4.735 4.777 1.00 98.81 87 MET A CA 1
ATOM 615 C C . MET A 1 87 ? -15.783 5.920 3.854 1.00 98.81 87 MET A C 1
ATOM 617 O O . MET A 1 87 ? -15.119 5.764 2.831 1.00 98.81 87 MET A O 1
ATOM 621 N N . PHE A 1 88 ? -16.309 7.088 4.202 1.00 98.69 88 PHE A N 1
ATOM 622 C CA . PHE A 1 88 ? -16.177 8.304 3.406 1.00 98.69 88 PHE A CA 1
ATOM 623 C C . PHE A 1 88 ? -15.848 9.493 4.305 1.00 98.69 88 PHE A C 1
ATOM 625 O O . PHE A 1 88 ? -16.520 9.699 5.316 1.00 98.69 88 PHE A O 1
ATOM 632 N N . GLY A 1 89 ? -14.842 10.285 3.933 1.00 97.88 89 GLY A N 1
ATOM 633 C CA . GLY A 1 89 ? -14.499 11.506 4.663 1.00 97.88 89 GLY A CA 1
ATOM 634 C C . GLY A 1 89 ? -13.927 11.204 6.046 1.00 97.88 89 GLY A C 1
ATOM 635 O O . GLY A 1 89 ? -14.532 11.522 7.064 1.00 97.88 89 GLY A O 1
ATOM 636 N N . ILE A 1 90 ? -12.776 10.538 6.094 1.00 97.31 90 ILE A N 1
ATOM 637 C CA . ILE A 1 90 ? -12.171 10.055 7.342 1.00 97.31 90 ILE A CA 1
ATOM 638 C C . ILE A 1 90 ? -10.973 10.921 7.736 1.00 97.31 90 ILE A C 1
ATOM 640 O O . ILE A 1 90 ? -10.140 11.243 6.888 1.00 97.31 90 ILE A O 1
ATOM 644 N N . GLY A 1 91 ? -10.855 11.256 9.024 1.00 94.00 91 GLY A N 1
ATOM 645 C CA . GLY A 1 91 ? -9.746 12.060 9.544 1.00 94.00 91 GLY A CA 1
ATOM 646 C C . GLY A 1 91 ? -9.948 13.565 9.408 1.00 94.00 91 GLY A C 1
ATOM 647 O O . GLY A 1 91 ? -9.001 14.289 9.113 1.00 94.00 91 GLY A O 1
ATOM 648 N N . ARG A 1 92 ? -11.181 14.054 9.598 1.00 92.25 92 ARG A N 1
ATOM 649 C CA . ARG A 1 92 ? -11.502 15.490 9.490 1.00 92.25 92 ARG A CA 1
ATOM 650 C C . ARG A 1 92 ? -10.860 16.355 10.580 1.00 92.25 92 ARG A C 1
ATOM 652 O O . ARG A 1 92 ? -10.713 17.554 10.372 1.00 92.25 92 ARG A O 1
ATOM 659 N N . PHE A 1 93 ? -10.466 15.758 11.707 1.00 88.62 93 PHE A N 1
ATOM 660 C CA . PHE A 1 93 ? -9.743 16.436 12.787 1.00 88.62 93 PHE A CA 1
ATOM 661 C C . PHE A 1 93 ? -8.325 15.887 12.964 1.00 88.62 93 PHE A C 1
ATOM 663 O O . PHE A 1 93 ? -7.374 16.662 13.033 1.00 88.62 93 PHE A O 1
ATOM 670 N N . LEU A 1 94 ? -8.169 14.560 13.020 1.00 89.44 94 LEU A N 1
ATOM 671 C CA . LEU A 1 94 ? -6.873 13.905 13.181 1.00 89.44 94 LEU A CA 1
ATOM 672 C C . LEU A 1 94 ? -6.288 13.526 11.818 1.00 89.44 94 LEU A C 1
ATOM 674 O O . LEU A 1 94 ? -6.714 12.549 11.206 1.00 89.44 94 LEU A O 1
ATOM 678 N N . ALA A 1 95 ? -5.266 14.258 11.368 1.00 88.81 95 ALA A N 1
ATOM 679 C CA . ALA A 1 95 ? -4.668 14.040 10.051 1.00 88.81 95 ALA A CA 1
ATOM 680 C C . ALA A 1 95 ? -4.011 12.653 9.922 1.00 88.81 95 ALA A C 1
ATOM 682 O O . ALA A 1 95 ? -4.016 12.065 8.841 1.00 88.81 95 ALA A O 1
ATOM 683 N N . SER A 1 96 ? -3.513 12.078 11.023 1.00 87.31 96 SER A N 1
ATOM 684 C CA . SER A 1 96 ? -2.991 10.705 11.096 1.00 87.31 96 SER A CA 1
ATOM 685 C C . SER A 1 96 ? -4.076 9.624 11.220 1.00 87.31 96 SER A C 1
ATOM 687 O O . SER A 1 96 ? -3.833 8.571 11.805 1.00 87.31 96 SER A O 1
ATOM 689 N N . ALA A 1 97 ? -5.270 9.859 10.679 1.00 92.75 97 ALA A N 1
ATOM 690 C CA . ALA A 1 97 ? -6.327 8.862 10.585 1.00 92.75 97 ALA A CA 1
ATOM 691 C C . ALA A 1 97 ? -6.342 8.137 9.226 1.00 92.75 97 ALA A C 1
ATOM 693 O O . ALA A 1 97 ? -5.779 8.579 8.221 1.00 92.75 97 ALA A O 1
ATOM 694 N N . GLY A 1 98 ? -7.023 6.997 9.199 1.00 95.62 98 GLY A N 1
ATOM 695 C CA . GLY A 1 98 ? -7.366 6.275 7.981 1.00 95.62 98 GLY A CA 1
ATOM 696 C C . GLY A 1 98 ? -8.707 5.578 8.134 1.00 95.62 98 GLY A C 1
ATOM 697 O O . GLY A 1 98 ? -9.291 5.588 9.214 1.00 95.62 98 GLY A O 1
ATOM 698 N N . GLY A 1 99 ? -9.223 4.967 7.069 1.00 98.38 99 GLY A N 1
ATOM 699 C CA . GLY A 1 99 ? -10.474 4.214 7.191 1.00 98.38 99 GLY A CA 1
ATOM 700 C C . GLY A 1 99 ? -10.340 3.087 8.219 1.00 98.38 99 GLY A C 1
ATOM 701 O O . GLY A 1 99 ? -11.111 3.024 9.177 1.00 98.38 99 GLY A O 1
ATOM 702 N N . ILE A 1 100 ? -9.295 2.269 8.076 1.00 98.81 100 ILE A N 1
ATOM 703 C CA . ILE A 1 100 ? -8.939 1.224 9.040 1.00 98.81 100 ILE A CA 1
ATOM 704 C C . ILE A 1 100 ? -7.523 1.476 9.551 1.00 98.81 100 ILE A C 1
ATOM 706 O O . ILE A 1 100 ? -6.580 1.597 8.767 1.00 98.81 100 ILE A O 1
ATOM 710 N N . TYR A 1 101 ? -7.374 1.526 10.869 1.00 98.19 101 TYR A N 1
ATOM 711 C CA . TYR A 1 101 ? -6.091 1.701 11.532 1.00 98.19 101 TYR A CA 1
ATOM 712 C C . TYR A 1 101 ? -5.863 0.588 12.555 1.00 98.19 101 TYR A C 1
ATOM 714 O O . TYR A 1 101 ? -6.677 0.383 13.448 1.00 98.19 101 TYR A O 1
ATOM 722 N N . GLY A 1 102 ? -4.740 -0.113 12.454 1.00 96.69 102 GLY A N 1
ATOM 723 C CA . GLY A 1 102 ? -4.322 -1.143 13.395 1.00 96.69 102 GLY A CA 1
ATOM 724 C C . GLY A 1 102 ? -2.917 -0.877 13.909 1.00 96.69 102 GLY A C 1
ATOM 725 O O . GLY A 1 102 ? -1.979 -0.797 13.124 1.00 96.69 102 GLY A O 1
ATOM 726 N N . SER A 1 103 ? -2.760 -0.780 15.224 1.00 94.38 103 SER A N 1
ATOM 727 C CA . SER A 1 103 ? -1.470 -0.754 15.905 1.00 94.38 103 SER A CA 1
ATOM 728 C C . SER A 1 103 ? -1.448 -1.870 16.939 1.00 94.38 103 SER A C 1
ATOM 730 O O . SER A 1 103 ? -2.179 -1.806 17.929 1.00 94.38 103 SER A O 1
ATOM 732 N N . SER A 1 104 ? -0.633 -2.896 16.687 1.00 95.06 104 SER A N 1
ATOM 733 C CA . SER A 1 104 ? -0.610 -4.149 17.457 1.00 95.06 104 SER A CA 1
ATOM 734 C C . SER A 1 104 ? -1.908 -4.953 17.309 1.00 95.06 104 SER A C 1
ATOM 736 O O . SER A 1 104 ? -2.711 -5.025 18.238 1.00 95.06 104 SER A O 1
ATOM 738 N N . VAL A 1 105 ? -2.138 -5.531 16.128 1.00 96.88 105 VAL A N 1
ATOM 739 C CA . VAL A 1 105 ? -3.297 -6.385 15.831 1.00 96.88 105 VAL A CA 1
ATOM 740 C C . VAL A 1 105 ? -2.886 -7.578 14.975 1.00 96.88 105 VAL A C 1
ATOM 742 O O . VAL A 1 105 ? -2.172 -7.423 13.982 1.00 96.88 105 VAL A O 1
ATOM 745 N N . SER A 1 106 ? -3.343 -8.767 15.360 1.00 97.31 106 SER A N 1
ATOM 746 C CA . SER A 1 106 ? -2.915 -10.023 14.734 1.00 97.31 106 SER A CA 1
ATOM 747 C C . SER A 1 106 ? -4.094 -10.933 14.386 1.00 97.31 106 SER A C 1
ATOM 749 O O . SER A 1 106 ? -5.196 -10.774 14.927 1.00 97.31 106 SER A O 1
ATOM 751 N N . HIS A 1 107 ? -3.879 -11.900 13.491 1.00 98.50 107 HIS A N 1
ATOM 752 C CA . HIS A 1 107 ? -4.884 -12.900 13.095 1.00 98.50 107 HIS A CA 1
ATOM 753 C C . HIS A 1 107 ? -6.196 -12.283 12.587 1.00 98.50 107 HIS A C 1
ATOM 755 O O . HIS A 1 107 ? -7.275 -12.827 12.823 1.00 98.50 107 HIS A O 1
ATOM 761 N N . SER A 1 108 ? -6.131 -11.095 11.982 1.00 98.81 108 SER A N 1
ATOM 762 C CA . SER A 1 108 ? -7.303 -10.284 11.644 1.00 98.81 108 SER A CA 1
ATOM 763 C C . SER A 1 108 ? -7.497 -10.158 10.137 1.00 98.81 108 SER A C 1
ATOM 765 O O . SER A 1 108 ? -6.553 -10.255 9.351 1.00 98.81 108 SER A O 1
ATOM 767 N N . VAL A 1 109 ? -8.747 -9.945 9.727 1.00 98.94 109 VAL A N 1
ATOM 768 C CA . VAL A 1 109 ? -9.157 -9.920 8.322 1.00 98.94 109 VAL A CA 1
ATOM 769 C C . VAL A 1 109 ? -9.816 -8.585 7.995 1.00 98.94 109 VAL A C 1
ATOM 771 O O . VAL A 1 109 ? -10.826 -8.203 8.587 1.00 98.94 109 VAL A O 1
ATOM 774 N N . PHE A 1 110 ? -9.273 -7.899 6.995 1.00 98.94 110 PHE A N 1
ATOM 775 C CA . PHE A 1 110 ? -9.760 -6.621 6.489 1.00 98.94 110 PHE A CA 1
ATOM 776 C C . PHE A 1 110 ? -10.172 -6.816 5.036 1.00 98.94 110 PHE A C 1
ATOM 778 O O . PHE A 1 110 ? -9.309 -6.853 4.152 1.00 98.94 110 PHE A O 1
ATOM 785 N N . ARG A 1 111 ? -11.474 -6.996 4.774 1.00 98.88 111 ARG A N 1
ATOM 786 C CA . ARG A 1 111 ? -11.926 -7.384 3.431 1.00 98.88 111 ARG A CA 1
ATOM 787 C C . ARG A 1 111 ? -13.167 -6.696 2.900 1.00 98.88 111 ARG A C 1
ATOM 789 O O . ARG A 1 111 ? -14.089 -6.412 3.649 1.00 98.88 111 ARG A O 1
ATOM 796 N N . HIS A 1 112 ? -13.236 -6.501 1.586 1.00 98.75 112 HIS A N 1
ATOM 797 C CA . HIS A 1 112 ? -14.412 -5.918 0.924 1.00 98.75 112 HIS A CA 1
ATOM 798 C C . HIS A 1 112 ? -14.839 -4.549 1.486 1.00 98.75 112 HIS A C 1
ATOM 800 O O . HIS A 1 112 ? -16.014 -4.195 1.426 1.00 98.75 112 HIS A O 1
ATOM 806 N N . ASN A 1 113 ? -13.910 -3.766 2.041 1.00 98.88 113 ASN A N 1
ATOM 807 C CA . ASN A 1 113 ? -14.210 -2.409 2.487 1.00 98.88 113 ASN A CA 1
ATOM 808 C C . ASN A 1 113 ? -14.026 -1.421 1.333 1.00 98.88 113 ASN A C 1
ATOM 810 O O . ASN A 1 113 ? -13.089 -1.541 0.538 1.00 98.88 113 ASN A O 1
ATOM 814 N N . ARG A 1 114 ? -14.903 -0.419 1.268 1.00 98.75 114 ARG A N 1
ATOM 815 C CA . ARG A 1 114 ? -14.773 0.738 0.379 1.00 98.75 114 ARG A CA 1
ATOM 816 C C . ARG A 1 114 ? -14.379 1.948 1.211 1.00 98.75 114 ARG A C 1
ATOM 818 O O . ARG A 1 114 ? -15.138 2.338 2.091 1.00 98.75 114 ARG A O 1
ATOM 825 N N . ILE A 1 115 ? -13.214 2.529 0.944 1.00 98.81 115 ILE A N 1
ATOM 826 C CA . ILE A 1 115 ? -12.680 3.658 1.714 1.00 98.81 115 ILE A CA 1
ATOM 827 C C . ILE A 1 115 ? -12.333 4.782 0.749 1.00 98.81 115 ILE A C 1
ATOM 829 O O . ILE A 1 115 ? -11.491 4.615 -0.134 1.00 98.81 115 ILE A O 1
ATOM 833 N N . GLU A 1 116 ? -12.985 5.924 0.924 1.00 98.44 116 GLU A N 1
ATOM 834 C CA . GLU A 1 116 ? -12.824 7.083 0.056 1.00 98.44 116 GLU A CA 1
ATOM 835 C C . GLU A 1 116 ? -12.590 8.356 0.860 1.00 98.44 116 GLU A C 1
ATOM 837 O O . GLU A 1 116 ? -13.215 8.562 1.901 1.00 98.44 116 GLU A O 1
ATOM 842 N N . GLN A 1 117 ? -11.721 9.233 0.356 1.00 97.94 117 GLN A N 1
ATOM 843 C CA . GLN A 1 117 ? -11.445 10.538 0.965 1.00 97.94 117 GLN A CA 1
ATOM 844 C C . GLN A 1 117 ? -10.981 10.429 2.420 1.00 97.94 117 GLN A C 1
ATOM 846 O O . GLN A 1 117 ? -11.684 10.819 3.356 1.00 97.94 117 GLN A O 1
ATOM 851 N N . SER A 1 118 ? -9.782 9.885 2.618 1.00 96.25 118 SER A N 1
ATOM 852 C CA . SER A 1 118 ? -9.137 9.876 3.929 1.00 96.25 118 SER A CA 1
ATOM 853 C C . SER A 1 118 ? -7.997 10.889 4.020 1.00 96.25 118 SER A C 1
ATOM 855 O O . SER A 1 118 ? -7.314 11.198 3.036 1.00 96.25 118 SER A O 1
ATOM 857 N N . SER A 1 119 ? -7.772 11.392 5.233 1.00 93.94 119 SER A N 1
ATOM 858 C CA . SER A 1 119 ? -6.710 12.354 5.534 1.00 93.94 119 SER A CA 1
ATOM 859 C C . SER A 1 119 ? -5.315 11.803 5.234 1.00 93.94 119 SER A C 1
ATOM 861 O O . SER A 1 119 ? -4.493 12.515 4.652 1.00 93.94 119 SER A O 1
ATOM 863 N N . ARG A 1 120 ? -5.065 10.532 5.584 1.00 93.62 120 ARG A N 1
ATOM 864 C CA . ARG A 1 120 ? -3.797 9.833 5.350 1.00 93.62 120 ARG A CA 1
ATOM 865 C C . ARG A 1 120 ? -3.999 8.475 4.696 1.00 93.62 120 ARG A C 1
ATOM 867 O O . ARG A 1 120 ? -3.805 8.339 3.496 1.00 93.62 120 ARG A O 1
ATOM 874 N N . TRP A 1 121 ? -4.383 7.467 5.470 1.00 96.31 121 TRP A N 1
ATOM 875 C CA . TRP A 1 121 ? -4.359 6.075 5.014 1.00 96.31 121 TRP A CA 1
ATOM 876 C C . TRP A 1 121 ? -5.722 5.596 4.528 1.00 96.31 121 TRP A C 1
ATOM 878 O O . TRP A 1 121 ? -6.760 6.036 5.020 1.00 96.31 121 TRP A O 1
ATOM 888 N N . GLY A 1 122 ? -5.746 4.640 3.602 1.00 98.50 122 GLY A N 1
ATOM 889 C CA . GLY A 1 122 ? -6.929 3.803 3.423 1.00 98.50 122 GLY A CA 1
ATOM 890 C C . GLY A 1 122 ? -6.966 2.752 4.531 1.00 98.50 122 GLY A C 1
ATOM 891 O O . GLY A 1 122 ? -7.832 2.793 5.405 1.00 98.50 122 GLY A O 1
ATOM 892 N N . ILE A 1 123 ? -5.960 1.874 4.534 1.00 98.81 123 ILE A N 1
ATOM 893 C CA . ILE A 1 123 ? -5.725 0.881 5.590 1.00 98.81 123 ILE A CA 1
ATOM 894 C C . ILE A 1 123 ? -4.268 0.987 6.043 1.00 98.81 123 ILE A C 1
ATOM 896 O O . ILE A 1 123 ? -3.360 0.933 5.211 1.00 98.81 123 ILE A O 1
ATOM 900 N N . ALA A 1 124 ? -4.048 1.119 7.349 1.00 98.12 124 ALA A N 1
ATOM 901 C CA . ALA A 1 124 ? -2.719 1.093 7.947 1.00 98.12 124 ALA A CA 1
ATOM 902 C C . ALA A 1 124 ? -2.641 0.057 9.065 1.00 98.12 124 ALA A C 1
ATOM 904 O O . ALA A 1 124 ? -3.411 0.140 10.018 1.00 98.12 124 ALA A O 1
ATOM 905 N N . ILE A 1 125 ? -1.697 -0.879 8.969 1.00 97.94 125 ILE A N 1
ATOM 906 C CA . ILE A 1 125 ? -1.418 -1.880 10.004 1.00 97.94 125 ILE A CA 1
ATOM 907 C C . ILE A 1 125 ? 0.045 -1.756 10.417 1.00 97.94 125 ILE A C 1
ATOM 909 O O . ILE A 1 125 ? 0.942 -1.767 9.577 1.00 97.94 125 ILE A O 1
ATOM 913 N N . ARG A 1 126 ? 0.310 -1.628 11.715 1.00 95.38 126 ARG A N 1
ATOM 914 C CA . ARG A 1 126 ? 1.668 -1.441 12.223 1.00 95.38 126 ARG A CA 1
ATOM 915 C C . ARG A 1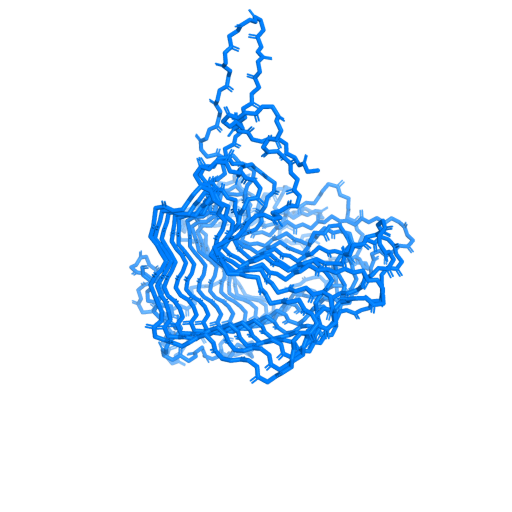 126 ? 1.981 -2.303 13.425 1.00 95.38 126 ARG A C 1
ATOM 917 O O . ARG A 1 126 ? 1.125 -2.539 14.276 1.00 95.38 126 ARG A O 1
ATOM 924 N N . SER A 1 127 ? 3.235 -2.718 13.513 1.00 96.19 127 SER A N 1
ATOM 925 C CA . SER A 1 127 ? 3.835 -3.132 14.779 1.00 96.19 127 SER A CA 1
ATOM 926 C C . SER A 1 127 ? 4.243 -1.879 15.570 1.00 96.19 127 SER A C 1
ATOM 928 O O . SER A 1 127 ? 4.641 -0.869 14.980 1.00 96.19 127 SER A O 1
ATOM 930 N N . GLU A 1 128 ? 4.103 -1.905 16.894 1.00 91.62 128 GLU A N 1
ATOM 931 C CA . GLU A 1 128 ? 4.364 -0.753 17.764 1.00 91.62 128 GLU A CA 1
ATOM 932 C C . GLU A 1 128 ? 5.604 -0.997 18.626 1.00 91.62 128 GLU A C 1
ATOM 934 O O . GLU A 1 128 ? 5.573 -1.747 19.604 1.00 91.62 128 GLU A O 1
ATOM 939 N N . GLU A 1 129 ? 6.699 -0.338 18.248 1.00 92.06 129 GLU A N 1
ATOM 940 C CA . GLU A 1 129 ? 8.017 -0.476 18.870 1.00 92.06 129 GLU A CA 1
ATOM 941 C C . GLU A 1 129 ? 7.983 -0.117 20.356 1.00 92.06 129 GLU A C 1
ATOM 943 O O . GLU A 1 129 ? 8.432 -0.894 21.199 1.00 92.06 129 GLU A O 1
ATOM 948 N N . GLN A 1 130 ? 7.389 1.033 20.696 1.00 89.00 130 GLN A N 1
ATOM 949 C CA . GLN A 1 130 ? 7.355 1.523 22.079 1.00 89.00 130 GLN A CA 1
ATOM 950 C C . GLN A 1 130 ? 6.559 0.591 22.999 1.00 89.00 130 GLN A C 1
ATOM 952 O O . GLN A 1 130 ? 6.805 0.527 24.202 1.00 89.00 130 GLN A O 1
ATOM 957 N N . ALA A 1 131 ? 5.620 -0.155 22.421 1.00 87.00 131 ALA A N 1
ATOM 958 C CA . ALA A 1 131 ? 4.789 -1.123 23.113 1.00 87.00 131 ALA A CA 1
ATOM 959 C C . ALA A 1 131 ? 5.346 -2.559 23.048 1.00 87.00 131 ALA A C 1
ATOM 961 O O . ALA A 1 131 ? 4.712 -3.471 23.590 1.00 87.00 131 ALA A O 1
ATOM 962 N N . ASN A 1 132 ? 6.504 -2.760 22.398 1.00 89.50 132 ASN A N 1
ATOM 963 C CA . ASN A 1 132 ? 7.117 -4.055 22.087 1.00 89.50 132 ASN A CA 1
ATOM 964 C C . ASN A 1 132 ? 6.098 -5.060 21.525 1.00 89.50 132 ASN A C 1
ATOM 966 O O . ASN A 1 132 ? 5.968 -6.187 22.017 1.00 89.50 132 ASN A O 1
ATOM 970 N N . ALA A 1 133 ? 5.304 -4.595 20.566 1.00 93.94 133 ALA A N 1
ATOM 971 C CA . ALA A 1 133 ? 4.100 -5.264 20.110 1.00 93.94 133 ALA A CA 1
ATOM 972 C C . ALA A 1 133 ? 4.113 -5.441 18.593 1.00 93.94 133 ALA A C 1
ATOM 974 O O . ALA A 1 133 ? 4.582 -4.577 17.852 1.00 93.94 133 ALA A O 1
ATOM 975 N N . THR A 1 134 ? 3.576 -6.562 18.128 1.00 96.00 134 THR A N 1
ATOM 976 C CA . THR A 1 134 ? 3.633 -6.971 16.723 1.00 96.00 134 THR A CA 1
ATOM 977 C C . THR A 1 134 ? 2.241 -7.019 16.112 1.00 96.00 134 THR A C 1
ATOM 979 O O . THR A 1 134 ? 1.264 -7.257 16.818 1.00 96.00 134 THR A O 1
ATOM 982 N N . SER A 1 135 ? 2.168 -6.842 14.796 1.00 97.25 135 SER A N 1
ATOM 983 C CA . SER A 1 135 ? 0.968 -7.119 14.004 1.00 97.25 135 SER A CA 1
ATOM 984 C C . SER A 1 135 ? 1.290 -8.217 13.000 1.00 97.25 135 SER A C 1
ATOM 986 O O . SER A 1 135 ? 2.010 -7.954 12.037 1.00 97.25 135 SER A O 1
ATOM 988 N N . VAL A 1 136 ? 0.811 -9.439 13.249 1.00 97.81 136 VAL A N 1
ATOM 989 C CA . VAL A 1 136 ? 1.185 -10.633 12.468 1.00 97.81 136 VAL A CA 1
ATOM 990 C C . VAL A 1 136 ? -0.026 -11.424 11.977 1.00 97.81 136 VAL A C 1
ATOM 992 O O . VAL A 1 136 ? -1.112 -11.321 12.545 1.00 97.81 136 VAL A O 1
ATOM 995 N N . ASP A 1 137 ? 0.173 -12.236 10.939 1.00 98.56 137 ASP A N 1
ATOM 996 C CA . ASP A 1 137 ? -0.817 -13.165 10.383 1.00 98.56 137 ASP A CA 1
ATOM 997 C C . ASP A 1 137 ? -2.154 -12.480 10.054 1.00 98.56 137 ASP A C 1
ATOM 999 O O . ASP A 1 137 ? -3.240 -12.929 10.416 1.00 98.56 137 ASP A O 1
ATOM 1003 N N . ASN A 1 138 ? -2.079 -11.309 9.420 1.00 98.81 138 ASN A N 1
ATOM 1004 C CA . ASN A 1 138 ? -3.260 -10.587 8.969 1.00 98.81 138 ASN A CA 1
ATOM 1005 C C . ASN A 1 138 ? -3.552 -10.872 7.489 1.00 98.81 138 ASN A C 1
ATOM 1007 O O . ASN A 1 138 ? -2.663 -11.201 6.698 1.00 98.81 138 ASN A O 1
ATOM 1011 N N . LEU A 1 139 ? -4.808 -10.669 7.094 1.00 98.94 139 LEU A N 1
ATOM 1012 C CA . LEU A 1 139 ? -5.257 -10.758 5.708 1.00 98.94 139 LEU A CA 1
ATOM 1013 C C . LEU A 1 139 ? -5.946 -9.458 5.291 1.00 98.94 139 LEU A C 1
ATOM 1015 O O . LEU A 1 139 ? -6.979 -9.085 5.844 1.00 98.94 139 LEU A O 1
ATOM 1019 N N . VAL A 1 140 ? -5.392 -8.781 4.286 1.00 98.94 140 VAL A N 1
ATOM 1020 C CA . VAL A 1 140 ? -5.972 -7.572 3.685 1.00 98.94 140 VAL A CA 1
ATOM 1021 C C . VAL A 1 140 ? -6.372 -7.890 2.251 1.00 98.94 140 VAL A C 1
ATOM 1023 O O . VAL A 1 140 ? -5.499 -8.018 1.389 1.00 98.94 140 VAL A O 1
ATOM 1026 N N . GLU A 1 141 ? -7.673 -8.025 1.977 1.00 98.88 141 GLU A N 1
ATOM 1027 C CA . GLU A 1 141 ? -8.128 -8.474 0.657 1.00 98.88 141 GLU A CA 1
ATOM 1028 C C . GLU A 1 141 ? -9.393 -7.825 0.094 1.00 98.88 141 GLU A C 1
ATOM 1030 O O . GLU A 1 141 ? -10.310 -7.469 0.820 1.00 98.88 141 GLU A O 1
ATOM 1035 N N . PHE A 1 142 ? -9.482 -7.695 -1.233 1.00 98.81 142 PHE A N 1
ATOM 1036 C CA . PHE A 1 142 ? -10.688 -7.204 -1.920 1.00 98.81 142 PHE A CA 1
ATOM 1037 C C . PHE A 1 142 ? -11.178 -5.814 -1.476 1.00 98.81 142 PHE A C 1
ATOM 1039 O O . PHE A 1 142 ? -12.352 -5.485 -1.653 1.00 98.81 142 PHE A O 1
ATOM 1046 N N . ASN A 1 143 ? -10.309 -4.977 -0.902 1.00 98.88 143 ASN A N 1
ATOM 1047 C CA . ASN A 1 143 ? -10.666 -3.609 -0.528 1.00 98.88 143 ASN A CA 1
ATOM 1048 C C . ASN A 1 143 ? -10.549 -2.666 -1.733 1.00 98.88 143 ASN A C 1
ATOM 1050 O O . ASN A 1 143 ? -9.664 -2.827 -2.577 1.00 98.88 143 ASN A O 1
ATOM 1054 N N . LYS A 1 144 ? -11.425 -1.658 -1.789 1.00 98.56 144 LYS A N 1
ATOM 1055 C CA . LYS A 1 144 ? -11.396 -0.573 -2.777 1.00 98.56 144 LYS A CA 1
ATOM 1056 C C . LYS A 1 144 ? -11.088 0.742 -2.073 1.00 98.56 144 LYS A C 1
ATOM 1058 O O . LYS A 1 144 ? -11.895 1.215 -1.274 1.00 98.56 144 LYS A O 1
ATOM 1063 N N . LEU A 1 145 ? -9.924 1.315 -2.358 1.00 98.69 145 LEU A N 1
ATOM 1064 C CA . LEU A 1 145 ? -9.422 2.525 -1.715 1.00 98.69 145 LEU A CA 1
ATOM 1065 C C . LEU A 1 145 ? -9.218 3.615 -2.769 1.00 98.69 145 LEU A C 1
ATOM 1067 O O . LEU A 1 145 ? -8.530 3.377 -3.764 1.00 98.69 145 LEU A O 1
ATOM 1071 N N . LYS A 1 146 ? -9.802 4.798 -2.568 1.00 97.75 146 LYS A N 1
ATOM 1072 C CA . LYS A 1 146 ? -9.784 5.870 -3.574 1.00 97.75 146 LYS A CA 1
ATOM 1073 C C . LYS A 1 146 ? -9.642 7.251 -2.947 1.00 97.75 146 LYS A C 1
ATOM 1075 O O . LYS A 1 146 ? -10.304 7.549 -1.960 1.00 97.75 146 LYS A O 1
ATOM 1080 N N . THR A 1 147 ? -8.822 8.109 -3.552 1.00 97.25 147 THR A N 1
ATOM 1081 C CA . THR A 1 147 ? -8.613 9.500 -3.110 1.00 97.25 147 THR A CA 1
ATOM 1082 C C . THR A 1 147 ? -8.131 9.554 -1.656 1.00 97.25 147 THR A C 1
ATOM 1084 O O . THR A 1 147 ? -8.896 9.812 -0.728 1.00 97.25 147 THR A O 1
ATOM 1087 N N . LEU A 1 148 ? -6.847 9.272 -1.450 1.00 97.25 148 LEU A N 1
ATOM 1088 C CA . LEU A 1 148 ? -6.242 9.117 -0.122 1.00 97.25 148 LEU A CA 1
ATOM 1089 C C . LEU A 1 148 ? -5.135 10.155 0.095 1.00 97.25 148 LEU A C 1
ATOM 1091 O O . LEU A 1 148 ? -4.524 10.638 -0.864 1.00 97.25 148 LEU A O 1
ATOM 1095 N N . GLY A 1 149 ? -4.843 10.465 1.358 1.00 94.25 149 GLY A N 1
ATOM 1096 C CA . GLY A 1 149 ? -3.769 11.390 1.720 1.00 94.25 149 GLY A CA 1
ATOM 1097 C C . GLY A 1 149 ? -4.099 12.848 1.469 1.00 94.25 149 GLY A C 1
ATOM 1098 O O . GLY A 1 149 ? -3.261 13.580 0.951 1.00 94.25 149 GLY A O 1
ATOM 1099 N N . GLN A 1 150 ? -5.322 13.272 1.781 1.00 93.12 150 GLN A N 1
ATOM 1100 C CA . GLN A 1 150 ? -5.761 14.648 1.540 1.00 93.12 150 GLN A CA 1
ATOM 1101 C C . GLN A 1 150 ? -5.139 15.678 2.496 1.00 93.12 150 GLN A C 1
ATOM 1103 O O . GLN A 1 150 ? -5.345 16.876 2.310 1.00 93.12 150 GLN A O 1
ATOM 1108 N N . SER A 1 151 ? -4.405 15.242 3.524 1.00 90.44 151 SER A N 1
ATOM 1109 C CA . SER A 1 151 ? -3.883 16.145 4.561 1.00 90.44 151 SER A CA 1
ATOM 1110 C C . SER A 1 151 ? -2.439 15.872 4.970 1.00 90.44 151 SER A C 1
ATOM 1112 O O . SER A 1 151 ? -1.861 16.685 5.686 1.00 90.44 151 SER A O 1
ATOM 1114 N N . THR A 1 152 ? -1.844 14.755 4.544 1.00 89.38 152 THR A N 1
ATOM 1115 C CA . THR A 1 152 ? -0.496 14.338 4.965 1.00 89.38 152 THR A CA 1
ATOM 1116 C C . THR A 1 152 ? 0.318 13.778 3.810 1.00 89.38 152 THR A C 1
ATOM 1118 O O . THR A 1 152 ? -0.247 13.331 2.817 1.00 89.38 152 THR A O 1
ATOM 1121 N N . LYS A 1 153 ? 1.632 13.693 3.995 1.00 90.94 153 LYS A N 1
ATOM 1122 C CA . LYS A 1 153 ? 2.576 12.997 3.115 1.00 90.94 153 LYS A CA 1
ATOM 1123 C C . LYS A 1 153 ? 3.169 11.748 3.782 1.00 90.94 153 LYS A C 1
ATOM 1125 O O . LYS A 1 153 ? 2.816 11.446 4.925 1.00 90.94 153 LYS A O 1
ATOM 1130 N N . ASP A 1 154 ? 4.081 11.071 3.085 1.00 91.38 154 ASP A N 1
ATOM 1131 C CA . ASP A 1 154 ? 4.834 9.898 3.544 1.00 91.38 154 ASP A CA 1
ATOM 1132 C C . ASP A 1 154 ? 3.894 8.785 4.028 1.00 91.38 154 ASP A C 1
ATOM 1134 O O . ASP A 1 154 ? 3.743 8.494 5.222 1.00 91.38 154 ASP A O 1
ATOM 1138 N N . PHE A 1 155 ? 3.126 8.246 3.081 1.00 94.19 155 PHE A N 1
ATOM 1139 C CA . PHE A 1 155 ? 2.147 7.197 3.339 1.00 94.19 155 PHE A CA 1
ATOM 1140 C C . PHE A 1 155 ? 1.855 6.378 2.075 1.00 94.19 155 PHE A C 1
ATOM 1142 O O . PHE A 1 155 ? 1.975 6.871 0.954 1.00 94.19 155 PHE A O 1
ATOM 1149 N N . GLY A 1 156 ? 1.411 5.139 2.281 1.00 97.00 156 GLY A N 1
ATOM 1150 C CA . GLY A 1 156 ? 0.768 4.302 1.274 1.00 97.00 156 GLY A CA 1
ATOM 1151 C C . GLY A 1 156 ? -0.749 4.287 1.444 1.00 97.00 156 GLY A C 1
ATOM 1152 O O . GLY A 1 156 ? -1.237 4.282 2.577 1.00 97.00 156 GLY A O 1
ATOM 1153 N N . GLY A 1 157 ? -1.517 4.196 0.358 1.00 98.00 157 GLY A N 1
ATOM 1154 C CA . GLY A 1 157 ? -2.954 3.903 0.455 1.00 98.00 157 GLY A CA 1
ATOM 1155 C C . GLY A 1 157 ? -3.233 2.634 1.275 1.00 98.00 157 GLY A C 1
ATOM 1156 O O . GLY A 1 157 ? -4.087 2.636 2.167 1.00 98.00 157 GLY A O 1
ATOM 1157 N N . LEU A 1 158 ? -2.422 1.603 1.031 1.00 98.81 158 LEU A N 1
ATOM 1158 C CA . LEU A 1 158 ? -2.152 0.498 1.951 1.00 98.81 158 LEU A CA 1
ATOM 1159 C C . LEU A 1 158 ? -0.792 0.736 2.618 1.00 98.81 158 LEU A C 1
ATOM 1161 O O . LEU A 1 158 ? 0.213 0.835 1.916 1.00 98.81 158 LEU A O 1
ATOM 1165 N N . SER A 1 159 ? -0.747 0.833 3.946 1.00 98.31 159 SER A N 1
ATOM 1166 C CA . SER A 1 159 ? 0.497 1.052 4.697 1.00 98.31 159 SER A CA 1
ATOM 1167 C C . SER A 1 159 ? 0.733 -0.040 5.726 1.00 98.31 159 SER A C 1
ATOM 1169 O O . SER A 1 159 ? -0.128 -0.324 6.559 1.00 98.31 159 SER A O 1
ATOM 1171 N N . PHE A 1 160 ? 1.930 -0.604 5.703 1.00 98.56 160 PHE A N 1
ATOM 1172 C CA . PHE A 1 160 ? 2.354 -1.647 6.619 1.00 98.56 160 PHE A CA 1
ATOM 1173 C C . PHE A 1 160 ? 3.671 -1.241 7.246 1.00 98.56 160 PHE A C 1
ATOM 1175 O O . PHE A 1 160 ? 4.623 -0.985 6.522 1.00 98.56 160 PHE A O 1
ATOM 1182 N N . ILE A 1 161 ? 3.723 -1.139 8.572 1.00 97.00 161 ILE A N 1
ATOM 1183 C CA . ILE A 1 161 ? 4.871 -0.538 9.262 1.00 97.00 161 ILE A CA 1
ATOM 1184 C C . ILE A 1 161 ? 5.482 -1.558 10.223 1.00 97.00 161 ILE A C 1
ATOM 1186 O O . ILE A 1 161 ? 4.807 -2.075 11.122 1.00 97.00 161 ILE A O 1
ATOM 1190 N N . GLY A 1 162 ? 6.770 -1.837 10.032 1.00 96.56 162 GLY A N 1
ATOM 1191 C CA . GLY A 1 162 ? 7.605 -2.588 10.970 1.00 96.56 162 GLY A CA 1
ATOM 1192 C C . GLY A 1 162 ? 8.538 -1.673 11.763 1.00 96.56 162 GLY A C 1
ATOM 1193 O O . GLY A 1 162 ? 8.665 -0.494 11.454 1.00 96.56 162 GLY A O 1
ATOM 1194 N N . TYR A 1 163 ? 9.199 -2.221 12.777 1.00 94.88 163 TYR A N 1
ATOM 1195 C CA . TYR A 1 163 ? 10.317 -1.570 13.465 1.00 94.88 163 TYR A CA 1
ATOM 1196 C C . TYR A 1 163 ? 11.539 -2.488 13.424 1.00 94.88 163 TYR A C 1
ATOM 1198 O O . TYR A 1 163 ? 11.409 -3.697 13.214 1.00 94.88 163 TYR A O 1
ATOM 1206 N N . PHE A 1 164 ? 12.734 -1.945 13.633 1.00 93.81 164 PHE A N 1
ATOM 1207 C CA . PHE A 1 164 ? 13.958 -2.736 13.605 1.00 93.81 164 PHE A CA 1
ATOM 1208 C C . PHE A 1 164 ? 13.922 -3.896 14.615 1.00 93.81 164 PHE A C 1
ATOM 1210 O O . PHE A 1 164 ? 13.730 -3.695 15.812 1.00 93.81 164 PHE A O 1
ATOM 1217 N N . GLY A 1 165 ? 14.138 -5.127 14.149 1.00 92.69 165 GLY A N 1
ATOM 1218 C CA . GLY A 1 165 ? 14.052 -6.318 15.001 1.00 92.69 165 GLY A CA 1
ATOM 1219 C C . GLY A 1 165 ? 12.656 -6.945 15.089 1.00 92.69 165 GLY A C 1
ATOM 1220 O O . GLY A 1 165 ? 12.515 -7.972 15.754 1.00 92.69 165 GLY A O 1
ATOM 1221 N N . VAL A 1 166 ? 11.640 -6.379 14.424 1.00 94.81 166 VAL A N 1
ATOM 1222 C CA . VAL A 1 166 ? 10.312 -7.001 14.318 1.00 94.81 166 VAL A CA 1
ATOM 1223 C C . VAL A 1 166 ? 10.420 -8.362 13.604 1.00 94.81 166 VAL A C 1
ATOM 1225 O O . VAL A 1 166 ? 11.199 -8.488 12.651 1.00 94.81 166 VAL A O 1
ATOM 1228 N N . PRO A 1 167 ? 9.686 -9.401 14.046 1.00 95.69 167 PRO A N 1
ATOM 1229 C CA . PRO A 1 167 ? 9.591 -10.647 13.293 1.00 95.69 167 PRO A CA 1
ATOM 1230 C C . PRO A 1 167 ? 8.911 -10.435 11.936 1.00 95.69 167 PRO A C 1
ATOM 1232 O O . PRO A 1 167 ? 8.285 -9.403 11.682 1.00 95.69 167 PRO A O 1
ATOM 1235 N N . ASP A 1 168 ? 9.024 -11.444 11.075 1.00 98.06 168 ASP A N 1
ATOM 1236 C CA . ASP A 1 168 ? 8.269 -11.491 9.827 1.00 98.06 168 ASP A CA 1
ATOM 1237 C C . ASP A 1 168 ? 6.766 -11.468 10.155 1.00 98.06 168 ASP A C 1
ATOM 1239 O O . ASP A 1 168 ? 6.307 -12.108 11.102 1.00 98.06 168 ASP A O 1
ATOM 1243 N N . ALA A 1 169 ? 6.015 -10.651 9.420 1.00 98.25 169 ALA A N 1
ATOM 1244 C CA . ALA A 1 169 ? 4.619 -10.375 9.721 1.00 98.25 169 ALA A CA 1
ATOM 1245 C C . ALA A 1 169 ? 3.677 -11.496 9.274 1.00 98.25 169 ALA A C 1
ATOM 1247 O O . ALA A 1 169 ? 2.514 -11.473 9.668 1.00 98.25 169 ALA A O 1
ATOM 1248 N N . ASP A 1 170 ? 4.126 -12.399 8.396 1.00 98.31 170 ASP A N 1
ATOM 1249 C CA . ASP A 1 170 ? 3.324 -13.462 7.772 1.00 98.31 170 ASP A CA 1
ATOM 1250 C C . ASP A 1 170 ? 1.957 -12.961 7.260 1.00 98.31 170 ASP A C 1
ATOM 1252 O O . ASP A 1 170 ? 0.943 -13.652 7.290 1.00 98.31 170 ASP A O 1
ATOM 1256 N N . THR A 1 171 ? 1.914 -11.704 6.811 1.00 98.75 171 THR A N 1
ATOM 1257 C CA . THR A 1 171 ? 0.683 -11.002 6.441 1.00 98.75 171 THR A CA 1
ATOM 1258 C C . THR A 1 171 ? 0.506 -11.027 4.931 1.00 98.75 171 THR A C 1
ATOM 1260 O O . THR A 1 171 ? 1.419 -10.688 4.174 1.00 98.75 171 THR A O 1
ATOM 1263 N N . THR A 1 172 ? -0.695 -11.396 4.484 1.00 98.94 172 THR A N 1
ATOM 1264 C CA . THR A 1 172 ? -1.043 -11.428 3.060 1.00 98.94 172 THR A CA 1
ATOM 1265 C C . THR A 1 172 ? -1.871 -10.209 2.677 1.00 98.94 172 THR A C 1
ATOM 1267 O O . THR A 1 172 ? -2.899 -9.908 3.283 1.00 98.94 172 THR A O 1
ATOM 1270 N N . VAL A 1 173 ? -1.443 -9.529 1.619 1.00 98.94 173 VAL A N 1
ATOM 1271 C CA . VAL A 1 173 ? -2.097 -8.353 1.046 1.00 98.94 173 VAL A CA 1
ATOM 1272 C C . VAL A 1 173 ? -2.451 -8.690 -0.388 1.00 98.94 173 VAL A C 1
ATOM 1274 O O . VAL A 1 173 ? -1.569 -8.721 -1.250 1.00 98.94 173 VAL A O 1
ATOM 1277 N N . ARG A 1 174 ? -3.725 -8.982 -0.661 1.00 98.88 174 ARG A N 1
ATOM 1278 C CA . ARG A 1 174 ? -4.107 -9.490 -1.977 1.00 98.88 174 ARG A CA 1
ATOM 1279 C C . ARG A 1 174 ? -5.377 -8.932 -2.565 1.00 98.88 174 ARG A C 1
ATOM 1281 O O . ARG A 1 174 ? -6.318 -8.643 -1.846 1.00 98.88 174 ARG A O 1
ATOM 1288 N N . PHE A 1 175 ? -5.440 -8.854 -3.888 1.00 98.81 175 PHE A N 1
ATOM 1289 C CA . PHE A 1 175 ? -6.695 -8.558 -4.582 1.00 98.81 175 PHE A CA 1
ATOM 1290 C C . PHE A 1 175 ? -7.326 -7.212 -4.173 1.00 98.81 175 PHE A C 1
ATOM 1292 O O . PHE A 1 175 ? -8.539 -7.052 -4.229 1.00 98.81 175 PHE A O 1
ATOM 1299 N N . ASN A 1 176 ? -6.527 -6.232 -3.741 1.00 98.88 176 ASN A N 1
ATOM 1300 C CA . ASN A 1 176 ? -7.010 -4.886 -3.429 1.00 98.88 176 ASN A CA 1
ATOM 1301 C C . ASN A 1 176 ? -6.914 -3.975 -4.660 1.00 98.88 176 ASN A C 1
ATOM 1303 O O . ASN A 1 176 ? -6.029 -4.141 -5.496 1.00 98.88 176 ASN A O 1
ATOM 1307 N N . CYS A 1 177 ? -7.795 -2.982 -4.734 1.00 98.50 177 CYS A N 1
ATOM 1308 C CA . CYS A 1 177 ? -7.754 -1.894 -5.708 1.00 98.50 177 CYS A CA 1
ATOM 1309 C C . CYS A 1 177 ? -7.470 -0.586 -4.961 1.00 98.50 177 CYS A C 1
ATOM 1311 O O . CYS A 1 177 ? -8.272 -0.157 -4.130 1.00 98.50 177 CYS A O 1
ATOM 1313 N N . VAL A 1 178 ? -6.330 0.045 -5.243 1.00 98.62 178 VAL A N 1
ATOM 1314 C CA . VAL A 1 178 ? -5.920 1.322 -4.644 1.00 98.62 178 VAL A CA 1
ATOM 1315 C C . VAL A 1 178 ? -5.721 2.345 -5.742 1.00 98.62 178 VAL A C 1
ATOM 1317 O O . VAL A 1 178 ? -4.976 2.093 -6.690 1.00 98.62 178 VAL A O 1
ATOM 1320 N N . ARG A 1 179 ? -6.366 3.507 -5.616 1.00 96.12 179 ARG A N 1
ATOM 1321 C CA . ARG A 1 179 ? -6.232 4.592 -6.587 1.00 96.12 179 ARG A CA 1
ATOM 1322 C C . ARG A 1 179 ? -6.118 5.963 -5.951 1.00 96.12 179 ARG A C 1
ATOM 1324 O O . ARG A 1 179 ? -6.726 6.228 -4.918 1.00 96.12 179 ARG A O 1
ATOM 1331 N N . GLU A 1 180 ? -5.432 6.858 -6.655 1.00 96.31 180 GLU A N 1
ATOM 1332 C CA . GLU A 1 180 ? -5.440 8.298 -6.372 1.00 96.31 180 GLU A CA 1
ATOM 1333 C C . GLU A 1 180 ? -4.909 8.611 -4.967 1.00 96.31 180 GLU A C 1
ATOM 1335 O O . GLU A 1 180 ? -5.595 9.182 -4.120 1.00 96.31 180 GLU A O 1
ATOM 1340 N N . THR A 1 181 ? -3.661 8.221 -4.715 1.00 95.94 181 THR A N 1
ATOM 1341 C CA . THR A 1 181 ? -2.915 8.654 -3.528 1.00 95.94 181 THR A CA 1
ATOM 1342 C C . THR A 1 181 ? -2.258 9.994 -3.841 1.00 95.94 181 THR A C 1
ATOM 1344 O O . THR A 1 181 ? -1.422 10.078 -4.739 1.00 95.94 181 THR A O 1
ATOM 1347 N N . ILE A 1 182 ? -2.696 11.050 -3.154 1.00 93.69 182 ILE A N 1
ATOM 1348 C CA . ILE A 1 182 ? -2.365 12.439 -3.502 1.00 93.69 182 ILE A CA 1
ATOM 1349 C C . ILE A 1 182 ? -1.159 12.898 -2.687 1.00 93.69 182 ILE A C 1
ATOM 1351 O O . ILE A 1 182 ? -0.099 13.201 -3.233 1.00 93.69 182 ILE A O 1
ATOM 1355 N N . GLY A 1 183 ? -1.328 12.891 -1.368 1.00 91.75 183 GLY A N 1
ATOM 1356 C CA . GLY A 1 183 ? -0.367 13.409 -0.413 1.00 91.75 183 GLY A CA 1
ATOM 1357 C C . GLY A 1 183 ? -0.245 14.928 -0.411 1.00 91.75 183 GLY A C 1
ATOM 1358 O O . GLY A 1 183 ? -0.332 15.593 -1.444 1.00 91.75 183 GLY A O 1
ATOM 1359 N N . VAL A 1 184 ? -0.067 15.478 0.785 1.00 91.06 184 VAL A N 1
ATOM 1360 C CA . VAL A 1 184 ? 0.016 16.918 1.029 1.00 91.06 184 VAL A CA 1
ATOM 1361 C C . VAL A 1 184 ? 1.145 17.193 2.009 1.00 91.06 184 VAL A C 1
ATOM 1363 O O . VAL A 1 184 ? 1.196 16.622 3.101 1.00 91.06 184 VAL A O 1
ATOM 1366 N N . TYR A 1 185 ? 2.041 18.094 1.626 1.00 87.00 185 TYR A N 1
ATOM 1367 C CA . TYR A 1 185 ? 3.055 18.643 2.511 1.00 87.00 185 TYR A CA 1
ATOM 1368 C C . TYR A 1 185 ? 2.679 20.056 2.929 1.00 87.00 185 TYR A C 1
ATOM 1370 O O . TYR A 1 185 ? 2.216 20.855 2.118 1.00 87.00 185 TYR A O 1
ATOM 1378 N N . SER A 1 186 ? 2.925 20.381 4.193 1.00 82.06 186 SER A N 1
ATOM 1379 C CA . SER A 1 186 ? 2.757 21.738 4.687 1.00 82.06 186 SER A CA 1
ATOM 1380 C C . SER A 1 186 ? 3.774 22.085 5.762 1.00 82.06 186 SER A C 1
ATOM 1382 O O . SER A 1 186 ? 4.144 21.235 6.572 1.00 82.06 186 SER A O 1
ATOM 1384 N N . LYS A 1 187 ? 4.190 23.351 5.803 1.00 82.06 187 LYS A N 1
ATOM 1385 C CA . LYS A 1 187 ? 4.998 23.930 6.886 1.00 82.06 187 LYS A CA 1
ATOM 1386 C C . LYS A 1 187 ? 4.727 25.425 7.018 1.00 82.06 187 LYS A C 1
ATOM 1388 O O . LYS A 1 187 ? 4.307 26.058 6.056 1.00 82.06 187 LYS A O 1
ATOM 1393 N N . ILE A 1 188 ? 5.057 26.007 8.168 1.00 82.00 188 ILE A N 1
ATOM 1394 C CA . ILE A 1 188 ? 5.193 27.463 8.285 1.00 82.00 188 ILE A CA 1
ATOM 1395 C C . ILE A 1 188 ? 6.598 27.856 7.826 1.00 82.00 188 ILE A C 1
ATOM 1397 O O . ILE A 1 188 ? 7.592 27.298 8.292 1.00 82.00 188 ILE A O 1
ATOM 1401 N N . SER A 1 189 ? 6.689 28.804 6.896 1.00 81.81 189 SER A N 1
ATOM 1402 C CA . SER A 1 189 ? 7.948 29.299 6.342 1.00 81.81 189 SER A CA 1
ATOM 1403 C C . SER A 1 189 ? 7.897 30.819 6.246 1.00 81.81 189 SER A C 1
ATOM 1405 O O . SER A 1 189 ? 7.087 31.370 5.511 1.00 81.81 189 SER A O 1
ATOM 1407 N N . GLY A 1 190 ? 8.755 31.512 6.999 1.00 85.19 190 GLY A N 1
ATOM 1408 C CA . GLY A 1 190 ? 8.780 32.981 7.006 1.00 85.19 190 GLY A CA 1
ATOM 1409 C C . GLY A 1 190 ? 7.526 33.641 7.598 1.00 85.19 190 GLY A C 1
ATOM 1410 O O . GLY A 1 190 ? 7.248 34.786 7.273 1.00 85.19 190 GLY A O 1
ATOM 1411 N N . GLY A 1 191 ? 6.774 32.929 8.445 1.00 85.50 191 GLY A N 1
ATOM 1412 C CA . GLY A 1 191 ? 5.516 33.406 9.035 1.00 85.50 191 GLY A CA 1
ATOM 1413 C C . GLY A 1 191 ? 4.260 33.043 8.237 1.00 85.50 191 GLY A C 1
ATOM 1414 O O . GLY A 1 191 ? 3.167 33.177 8.771 1.00 85.50 191 GLY A O 1
ATOM 1415 N N . GLU A 1 192 ? 4.410 32.512 7.021 1.00 83.81 192 GLU A N 1
ATOM 1416 C CA . GLU A 1 192 ? 3.296 32.146 6.139 1.00 83.81 192 GLU A CA 1
ATOM 1417 C C . GLU A 1 192 ? 3.178 30.622 5.966 1.00 83.81 192 GLU A C 1
ATOM 1419 O O . GLU A 1 192 ? 4.192 29.909 6.018 1.00 83.81 192 GLU A O 1
ATOM 1424 N N . PRO A 1 193 ? 1.964 30.087 5.746 1.00 82.62 193 PRO A N 1
ATOM 1425 C CA . PRO A 1 193 ? 1.778 28.680 5.427 1.00 82.62 193 PRO A CA 1
ATOM 1426 C C . PRO A 1 193 ? 2.244 28.381 3.997 1.00 82.62 193 PRO A C 1
ATOM 1428 O O . PRO A 1 193 ? 1.761 28.958 3.025 1.00 82.62 193 PRO A O 1
ATOM 1431 N N . LEU A 1 194 ? 3.154 27.419 3.864 1.00 84.31 194 LEU A N 1
ATOM 1432 C CA . LEU A 1 194 ? 3.483 26.767 2.602 1.00 84.31 194 LEU A CA 1
ATOM 1433 C C . LEU A 1 194 ? 2.710 25.453 2.516 1.00 84.31 194 LEU A C 1
ATOM 1435 O O . LEU A 1 194 ? 2.756 24.660 3.459 1.00 84.31 194 LEU A O 1
ATOM 1439 N N . VAL A 1 195 ? 2.051 25.211 1.382 1.00 87.12 195 VAL A N 1
ATOM 1440 C CA . VAL A 1 195 ? 1.351 23.956 1.082 1.00 87.12 195 VAL A CA 1
ATOM 1441 C C . VAL A 1 195 ? 1.760 23.471 -0.305 1.00 87.12 195 VAL A C 1
ATOM 1443 O O . VAL A 1 195 ? 1.658 24.215 -1.278 1.00 87.12 195 VAL A O 1
ATOM 1446 N N . GLU A 1 196 ? 2.200 22.219 -0.392 1.00 88.62 196 GLU A N 1
ATOM 1447 C CA . GLU A 1 196 ? 2.586 21.548 -1.634 1.00 88.62 196 GLU A CA 1
ATOM 1448 C C . GLU A 1 196 ? 1.729 20.291 -1.813 1.00 88.62 196 GLU A C 1
ATOM 1450 O O . GLU A 1 196 ? 1.608 19.469 -0.901 1.00 88.62 196 GLU A O 1
ATOM 1455 N N . TYR A 1 197 ? 1.111 20.154 -2.985 1.00 88.50 197 TYR A N 1
ATOM 1456 C CA . TYR A 1 197 ? 0.309 18.992 -3.355 1.00 88.50 197 TYR A CA 1
ATOM 1457 C C . TYR A 1 197 ? 0.240 18.860 -4.889 1.00 88.50 197 TYR A C 1
ATOM 1459 O O . TYR A 1 197 ? 0.203 19.882 -5.581 1.00 88.50 197 TYR A O 1
ATOM 1467 N N . PRO A 1 198 ? 0.179 17.634 -5.440 1.00 91.12 198 PRO A N 1
ATOM 1468 C CA . PRO A 1 198 ? 0.382 16.354 -4.748 1.00 91.12 198 PRO A CA 1
ATOM 1469 C C . PRO A 1 198 ? 1.829 16.215 -4.222 1.00 91.12 198 PRO A C 1
ATOM 1471 O O . PRO A 1 198 ? 2.741 16.821 -4.782 1.00 91.12 198 PRO A O 1
ATOM 1474 N N . TYR A 1 199 ? 2.050 15.464 -3.134 1.00 91.38 199 TYR A N 1
ATOM 1475 C CA . TYR A 1 199 ? 3.378 15.337 -2.507 1.00 91.38 199 TYR A CA 1
ATOM 1476 C C . TYR A 1 199 ? 3.636 13.976 -1.823 1.00 91.38 199 TYR A C 1
ATOM 1478 O O . TYR A 1 199 ? 2.807 13.530 -1.038 1.00 91.38 199 TYR A O 1
ATOM 1486 N N . ASP A 1 200 ? 4.808 13.365 -2.071 1.00 90.81 200 ASP A N 1
ATOM 1487 C CA . ASP A 1 200 ? 5.394 12.189 -1.380 1.00 90.81 200 ASP A CA 1
ATOM 1488 C C . ASP A 1 200 ? 4.362 11.153 -0.894 1.00 90.81 200 ASP A C 1
ATOM 1490 O O . ASP A 1 200 ? 4.094 11.005 0.301 1.00 90.81 200 ASP A O 1
ATOM 1494 N N . SER A 1 201 ? 3.712 10.481 -1.847 1.00 94.19 201 SER A N 1
ATOM 1495 C CA . SER A 1 201 ? 2.674 9.487 -1.576 1.00 94.19 201 SER A CA 1
ATOM 1496 C C . SER A 1 201 ? 2.805 8.254 -2.460 1.00 94.19 201 SER A C 1
ATOM 1498 O O . SER A 1 201 ? 3.160 8.335 -3.639 1.00 94.19 201 SER A O 1
ATOM 1500 N N . TYR A 1 202 ? 2.469 7.107 -1.881 1.00 97.69 202 TYR A N 1
ATOM 1501 C CA . TYR A 1 202 ? 2.650 5.786 -2.466 1.00 97.69 202 TYR A CA 1
ATOM 1502 C C . TYR A 1 202 ? 1.310 5.057 -2.540 1.00 97.69 202 TYR A C 1
ATOM 1504 O O . TYR A 1 202 ? 0.392 5.319 -1.763 1.00 97.69 202 TYR A O 1
ATOM 1512 N N . GLY A 1 203 ? 1.181 4.095 -3.448 1.00 98.12 203 GLY A N 1
ATOM 1513 C CA . GLY A 1 203 ? -0.013 3.251 -3.485 1.00 98.12 203 GLY A CA 1
ATOM 1514 C C . GLY A 1 203 ? -0.008 2.181 -2.396 1.00 98.12 203 GLY A C 1
ATOM 1515 O O . GLY A 1 203 ? -0.954 2.070 -1.613 1.00 98.12 203 GLY A O 1
ATOM 1516 N N . LEU A 1 204 ? 1.094 1.436 -2.315 1.00 98.69 204 LEU A N 1
ATOM 1517 C CA . LEU A 1 204 ? 1.381 0.466 -1.265 1.00 98.69 204 LEU A CA 1
ATOM 1518 C C . LEU A 1 204 ? 2.730 0.791 -0.626 1.00 98.69 204 LEU A C 1
ATOM 1520 O O . LEU A 1 204 ? 3.718 0.992 -1.325 1.00 98.69 204 LEU A O 1
ATOM 1524 N N . TYR A 1 205 ? 2.784 0.822 0.699 1.00 98.62 205 TYR A N 1
ATOM 1525 C CA . TYR A 1 205 ? 3.998 1.171 1.423 1.00 98.62 205 TYR A CA 1
ATOM 1526 C C . TYR A 1 205 ? 4.314 0.112 2.475 1.00 98.62 205 TYR A C 1
ATOM 1528 O O . TYR A 1 205 ? 3.584 -0.039 3.455 1.00 98.62 205 TYR A O 1
ATOM 1536 N N . LE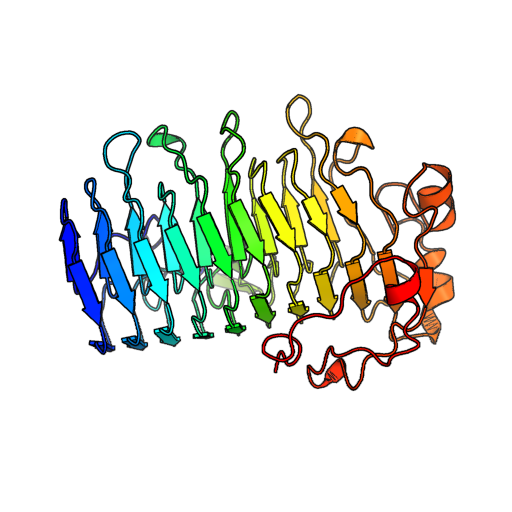U A 1 206 ? 5.393 -0.636 2.242 1.00 98.69 206 LEU A N 1
ATOM 1537 C CA . LEU A 1 206 ? 6.036 -1.480 3.243 1.00 98.69 206 LEU A CA 1
ATOM 1538 C C . LEU A 1 206 ? 7.092 -0.613 3.930 1.00 98.69 206 LEU A C 1
ATOM 1540 O O . LEU A 1 206 ? 8.212 -0.486 3.441 1.00 98.69 206 LEU A O 1
ATOM 1544 N N . ASP A 1 207 ? 6.676 0.060 4.995 1.00 96.25 207 ASP A N 1
ATOM 1545 C CA . ASP A 1 207 ? 7.422 1.123 5.655 1.00 96.25 207 ASP A CA 1
ATOM 1546 C C . ASP A 1 207 ? 8.320 0.600 6.792 1.00 96.25 207 ASP A C 1
ATOM 1548 O O . ASP A 1 207 ? 8.031 -0.410 7.453 1.00 96.25 207 ASP A O 1
ATOM 1552 N N . ASN A 1 208 ? 9.402 1.341 7.036 1.00 95.00 208 ASN A N 1
ATOM 1553 C CA . ASN A 1 208 ? 10.466 1.079 7.997 1.00 95.00 208 ASN A CA 1
ATOM 1554 C C . ASN A 1 208 ? 11.073 -0.313 7.846 1.00 95.00 208 ASN A C 1
ATOM 1556 O O . ASN A 1 208 ? 11.885 -0.525 6.967 1.00 95.00 208 ASN A O 1
ATOM 1560 N N . GLU A 1 209 ? 10.744 -1.269 8.706 1.00 96.19 209 GLU A N 1
ATOM 1561 C CA . GLU A 1 209 ? 11.274 -2.630 8.632 1.00 96.19 209 GLU A CA 1
ATOM 1562 C C . GLU A 1 209 ? 10.172 -3.661 8.377 1.00 96.19 209 GLU A C 1
ATOM 1564 O O . GLU A 1 209 ? 10.330 -4.831 8.726 1.00 96.19 209 GLU A O 1
ATOM 1569 N N . ALA A 1 210 ? 9.054 -3.255 7.766 1.00 98.06 210 ALA A N 1
ATOM 1570 C CA . ALA A 1 210 ? 7.965 -4.155 7.388 1.00 98.06 210 ALA A CA 1
ATOM 1571 C C . ALA A 1 210 ? 8.499 -5.363 6.597 1.00 98.06 210 ALA A C 1
ATOM 1573 O O . ALA A 1 210 ? 9.027 -5.218 5.495 1.00 98.06 210 ALA A O 1
ATOM 1574 N N . SER A 1 211 ? 8.402 -6.554 7.191 1.00 98.44 211 SER A N 1
ATOM 1575 C CA . SER A 1 211 ? 9.061 -7.773 6.709 1.00 98.44 211 SER A CA 1
ATOM 1576 C C . SER A 1 211 ? 8.097 -8.951 6.656 1.00 98.44 211 SER A C 1
ATOM 1578 O O . SER A 1 211 ? 7.149 -8.999 7.436 1.00 98.44 211 SER A O 1
ATOM 1580 N N . GLY A 1 212 ? 8.343 -9.910 5.763 1.00 98.56 212 GLY A N 1
ATOM 1581 C CA . GLY A 1 212 ? 7.527 -11.124 5.637 1.00 98.56 212 GLY A CA 1
ATOM 1582 C C . GLY A 1 212 ? 6.122 -10.902 5.067 1.00 98.56 212 GLY A C 1
ATOM 1583 O O . GLY A 1 212 ? 5.214 -11.679 5.354 1.00 98.56 212 GLY A O 1
ATOM 1584 N N . TYR A 1 213 ? 5.911 -9.836 4.291 1.00 98.88 213 TYR A N 1
ATOM 1585 C CA . TYR A 1 213 ? 4.636 -9.596 3.616 1.00 98.88 213 TYR A CA 1
ATOM 1586 C C . TYR A 1 213 ? 4.559 -10.353 2.293 1.00 98.88 213 TYR A C 1
ATOM 1588 O O . TYR A 1 213 ? 5.496 -10.317 1.490 1.00 98.88 213 TYR A O 1
ATOM 1596 N N . TYR A 1 214 ? 3.403 -10.960 2.019 1.00 98.94 214 TYR A N 1
ATOM 1597 C CA . TYR A 1 214 ? 3.067 -11.466 0.691 1.00 98.94 214 TYR A CA 1
ATOM 1598 C C . TYR A 1 214 ? 2.060 -10.538 0.012 1.00 98.94 214 TYR A C 1
ATOM 1600 O O . TYR A 1 214 ? 0.882 -10.501 0.365 1.00 98.94 214 TYR A O 1
ATOM 1608 N N . VAL A 1 215 ? 2.537 -9.766 -0.960 1.00 98.94 215 VAL A N 1
ATOM 1609 C CA . VAL A 1 215 ? 1.761 -8.775 -1.708 1.00 98.94 215 VAL A CA 1
ATOM 1610 C C . VAL A 1 215 ? 1.440 -9.348 -3.081 1.00 98.94 215 VAL A C 1
ATOM 1612 O O . VAL A 1 215 ? 2.339 -9.468 -3.916 1.00 98.94 215 VAL A O 1
ATOM 1615 N N . THR A 1 216 ? 0.178 -9.709 -3.334 1.00 98.94 216 THR A N 1
ATOM 1616 C CA . THR A 1 216 ? -0.179 -10.379 -4.591 1.00 98.94 216 THR A CA 1
ATOM 1617 C C . THR A 1 216 ? -1.535 -10.041 -5.189 1.00 98.94 216 THR A C 1
ATOM 1619 O O . THR A 1 216 ? -2.525 -9.883 -4.490 1.00 98.94 216 THR A O 1
ATOM 1622 N N . GLY A 1 217 ? -1.623 -9.946 -6.512 1.00 98.75 217 GLY A N 1
ATOM 1623 C CA . GLY A 1 217 ? -2.906 -9.756 -7.182 1.00 98.75 217 GLY A CA 1
ATOM 1624 C C . GLY A 1 217 ? -3.552 -8.389 -6.958 1.00 98.75 217 GLY A C 1
ATOM 1625 O O . GLY A 1 217 ? -4.752 -8.249 -7.174 1.00 98.75 217 GLY A O 1
ATOM 1626 N N . ASN A 1 218 ? -2.809 -7.395 -6.471 1.00 98.88 218 ASN A N 1
ATOM 1627 C CA . ASN A 1 218 ? -3.337 -6.054 -6.231 1.00 98.88 218 ASN A CA 1
ATOM 1628 C C . ASN A 1 218 ? -3.262 -5.201 -7.501 1.00 98.88 218 ASN A C 1
ATOM 1630 O O . ASN A 1 218 ? -2.345 -5.355 -8.307 1.00 98.88 218 ASN A O 1
ATOM 1634 N N . ILE A 1 219 ? -4.192 -4.258 -7.633 1.00 98.81 219 ILE A N 1
ATOM 1635 C CA . ILE A 1 219 ? -4.143 -3.180 -8.619 1.00 98.81 219 ILE A CA 1
ATOM 1636 C C . ILE A 1 219 ? -3.882 -1.882 -7.877 1.00 98.81 219 ILE A C 1
ATOM 1638 O O . ILE A 1 219 ? -4.687 -1.451 -7.051 1.00 98.81 219 ILE A O 1
ATOM 1642 N N . ILE A 1 220 ? -2.767 -1.243 -8.198 1.00 98.56 220 ILE A N 1
ATOM 1643 C CA . ILE A 1 220 ? -2.339 0.004 -7.587 1.00 98.56 220 ILE A CA 1
ATOM 1644 C C . ILE A 1 220 ? -2.153 1.028 -8.697 1.00 98.56 220 ILE A C 1
ATOM 1646 O O . ILE A 1 220 ? -1.258 0.877 -9.528 1.00 98.56 220 ILE A O 1
ATOM 1650 N N . ALA A 1 221 ? -3.008 2.049 -8.748 1.00 96.81 221 ALA A N 1
ATOM 1651 C CA . ALA A 1 221 ? -3.043 2.959 -9.884 1.00 96.81 221 ALA A CA 1
ATOM 1652 C C . ALA A 1 221 ? -3.090 4.445 -9.514 1.00 96.81 221 ALA A C 1
ATOM 1654 O O . ALA A 1 221 ? -3.631 4.825 -8.481 1.00 96.81 221 ALA A O 1
ATOM 1655 N N . LYS A 1 222 ? -2.601 5.312 -10.410 1.00 94.50 222 LYS A N 1
ATOM 1656 C CA . LYS A 1 222 ? -2.659 6.779 -10.269 1.00 94.50 222 LYS A CA 1
ATOM 1657 C C . LYS A 1 222 ? -2.080 7.259 -8.933 1.00 94.50 222 LYS A C 1
ATOM 1659 O O . LYS A 1 222 ? -2.756 7.933 -8.154 1.00 94.50 222 LYS A O 1
ATOM 1664 N N . THR A 1 223 ? -0.850 6.861 -8.655 1.00 93.81 223 THR A N 1
ATOM 1665 C CA . THR A 1 223 ? -0.115 7.307 -7.469 1.00 93.81 223 THR A CA 1
ATOM 1666 C C . THR A 1 223 ? 0.862 8.416 -7.853 1.00 93.81 223 THR A C 1
ATOM 1668 O O . THR A 1 223 ? 1.191 8.594 -9.032 1.00 93.81 223 THR A O 1
ATOM 1671 N N . LEU A 1 224 ? 1.321 9.196 -6.877 1.00 91.31 224 LEU A N 1
ATOM 1672 C CA . LEU A 1 224 ? 2.295 10.244 -7.149 1.00 91.31 224 LEU A CA 1
ATOM 1673 C C . LEU A 1 224 ? 3.715 9.681 -7.238 1.00 91.31 224 LEU A C 1
ATOM 1675 O O . LEU A 1 224 ? 4.281 9.632 -8.326 1.00 91.31 224 LEU A O 1
ATOM 1679 N N . GLN A 1 225 ? 4.281 9.274 -6.098 1.00 92.69 225 GLN A N 1
ATOM 1680 C CA . GLN A 1 225 ? 5.705 8.986 -5.967 1.00 92.69 225 GLN A CA 1
ATOM 1681 C C . GLN A 1 225 ? 6.055 7.645 -6.605 1.00 92.69 225 GLN A C 1
ATOM 1683 O O . GLN A 1 225 ? 6.897 7.598 -7.494 1.00 92.69 225 GLN A O 1
ATOM 1688 N N . SER A 1 226 ? 5.383 6.570 -6.191 1.00 95.62 226 SER A N 1
ATOM 1689 C CA . SER A 1 226 ? 5.492 5.257 -6.830 1.00 95.62 226 SER A CA 1
ATOM 1690 C C . SER A 1 226 ? 4.276 4.379 -6.542 1.00 95.62 226 SER A C 1
ATOM 1692 O O . SER A 1 226 ? 3.426 4.694 -5.698 1.00 95.62 226 SER A O 1
ATOM 1694 N N . GLY A 1 227 ? 4.130 3.286 -7.292 1.00 97.50 227 GLY A N 1
ATOM 1695 C CA . GLY A 1 227 ? 3.085 2.295 -7.045 1.00 97.50 227 GLY A CA 1
ATOM 1696 C C . GLY A 1 227 ? 3.343 1.550 -5.738 1.00 97.50 227 GLY A C 1
ATOM 1697 O O . GLY A 1 227 ? 2.420 1.300 -4.965 1.00 97.50 227 GLY A O 1
ATOM 1698 N N . ILE A 1 228 ? 4.614 1.270 -5.456 1.00 98.56 228 ILE A N 1
ATOM 1699 C CA . ILE A 1 228 ? 5.054 0.603 -4.238 1.00 98.56 228 ILE A CA 1
ATOM 1700 C C . ILE A 1 228 ? 6.357 1.192 -3.711 1.00 98.56 228 ILE A C 1
ATOM 1702 O O . ILE A 1 228 ? 7.268 1.469 -4.492 1.00 98.56 228 ILE A O 1
ATOM 1706 N N . PHE A 1 229 ? 6.461 1.301 -2.387 1.00 98.38 229 PHE A N 1
ATOM 1707 C CA . PHE A 1 229 ? 7.725 1.549 -1.703 1.00 98.38 229 PHE A CA 1
ATOM 1708 C C . PHE A 1 229 ? 8.055 0.414 -0.731 1.00 98.38 229 PHE A C 1
ATOM 1710 O O . PHE A 1 229 ? 7.291 0.128 0.192 1.00 98.38 229 PHE A O 1
ATOM 1717 N N . VAL A 1 230 ? 9.199 -0.239 -0.956 1.00 98.38 230 VAL A N 1
ATOM 1718 C CA . VAL A 1 230 ? 9.821 -1.176 -0.013 1.00 98.38 230 VAL A CA 1
ATOM 1719 C C . VAL A 1 230 ? 10.931 -0.453 0.743 1.00 98.38 230 VAL A C 1
ATOM 1721 O O . VAL A 1 230 ? 12.060 -0.319 0.264 1.00 98.38 230 VAL A O 1
ATOM 1724 N N . HIS A 1 231 ? 10.608 0.026 1.936 1.00 97.44 231 HIS A N 1
ATOM 1725 C CA . HIS A 1 231 ? 11.533 0.722 2.816 1.00 97.44 231 HIS A CA 1
ATOM 1726 C C . HIS A 1 231 ? 12.060 -0.286 3.835 1.00 97.44 231 HIS A C 1
ATOM 1728 O O . HIS A 1 231 ? 11.265 -0.933 4.495 1.00 97.44 231 HIS A O 1
ATOM 1734 N N . LEU A 1 232 ? 13.386 -0.477 3.838 1.00 97.69 232 LEU A N 1
ATOM 1735 C CA . LEU A 1 232 ? 14.306 -1.244 4.707 1.00 97.69 232 LEU A CA 1
ATOM 1736 C C . LEU A 1 232 ? 13.973 -2.698 5.075 1.00 97.69 232 LEU A C 1
ATOM 1738 O O . LEU A 1 232 ? 14.901 -3.421 5.438 1.00 97.69 232 LEU A O 1
ATOM 1742 N N . GLY A 1 233 ? 12.733 -3.161 4.985 1.00 97.56 233 GLY A N 1
ATOM 1743 C CA . GLY A 1 233 ? 12.303 -4.499 5.379 1.00 97.56 233 GLY A CA 1
ATOM 1744 C C . GLY A 1 233 ? 12.989 -5.652 4.645 1.00 97.56 233 GLY A C 1
ATOM 1745 O O . GLY A 1 233 ? 13.866 -5.475 3.795 1.00 97.56 233 GLY A O 1
ATOM 1746 N N . ARG A 1 234 ? 12.598 -6.879 4.979 1.00 98.31 234 ARG A N 1
ATOM 1747 C CA . ARG A 1 234 ? 13.166 -8.104 4.404 1.00 98.31 234 ARG A CA 1
ATOM 1748 C C . ARG A 1 234 ? 12.090 -9.138 4.108 1.00 98.31 234 ARG A C 1
ATOM 1750 O O . ARG A 1 234 ? 10.995 -9.085 4.658 1.00 98.31 234 ARG A O 1
ATOM 1757 N N . HIS A 1 235 ? 12.439 -10.117 3.281 1.00 98.44 235 HIS A N 1
ATOM 1758 C CA . HIS A 1 235 ? 11.604 -11.294 3.019 1.00 98.44 235 HIS A CA 1
ATOM 1759 C C . HIS A 1 235 ? 10.210 -10.961 2.461 1.00 98.44 235 HIS A C 1
ATOM 1761 O O . HIS A 1 235 ? 9.298 -11.781 2.539 1.00 98.44 235 HIS A O 1
ATOM 1767 N N . ASN A 1 236 ? 10.019 -9.763 1.905 1.00 98.88 236 ASN A N 1
ATOM 1768 C CA . ASN A 1 236 ? 8.759 -9.411 1.272 1.00 98.88 236 ASN A CA 1
ATOM 1769 C C . ASN A 1 236 ? 8.698 -10.030 -0.124 1.00 98.88 236 ASN A C 1
ATOM 1771 O O . ASN A 1 236 ? 9.665 -9.976 -0.888 1.00 98.88 236 ASN A O 1
ATOM 1775 N N . ARG A 1 237 ? 7.548 -10.594 -0.482 1.00 98.88 237 ARG A N 1
ATOM 1776 C CA . ARG A 1 237 ? 7.290 -11.134 -1.817 1.00 98.88 237 ARG A CA 1
ATOM 1777 C C . ARG A 1 237 ? 6.209 -10.313 -2.495 1.00 98.88 237 ARG A C 1
ATOM 1779 O O . ARG A 1 237 ? 5.060 -10.336 -2.065 1.00 98.88 237 ARG A O 1
ATOM 1786 N N . ILE A 1 238 ? 6.588 -9.609 -3.555 1.00 98.94 238 ILE A N 1
ATOM 1787 C CA . ILE A 1 238 ? 5.707 -8.774 -4.363 1.00 98.94 238 ILE A CA 1
ATOM 1788 C C . ILE A 1 238 ? 5.510 -9.479 -5.699 1.00 98.94 238 ILE A C 1
ATOM 1790 O O . ILE A 1 238 ? 6.395 -9.476 -6.551 1.00 98.94 238 ILE A O 1
ATOM 1794 N N . ASP A 1 239 ? 4.367 -10.135 -5.852 1.00 98.94 239 ASP A N 1
ATOM 1795 C CA . ASP A 1 239 ? 4.149 -11.101 -6.924 1.00 98.94 239 ASP A CA 1
ATOM 1796 C C . ASP A 1 239 ? 2.785 -10.932 -7.588 1.00 98.94 239 ASP A C 1
ATOM 1798 O O . ASP A 1 239 ? 1.784 -10.866 -6.881 1.00 98.94 239 ASP A O 1
ATOM 1802 N N . ASN A 1 240 ? 2.695 -10.944 -8.916 1.00 98.88 240 ASN A N 1
ATOM 1803 C CA . ASN A 1 240 ? 1.404 -10.972 -9.616 1.00 98.88 240 ASN A CA 1
ATOM 1804 C C . ASN A 1 240 ? 0.539 -9.708 -9.412 1.00 98.88 240 ASN A C 1
ATOM 1806 O O . ASN A 1 240 ? -0.686 -9.795 -9.338 1.00 98.88 240 ASN A O 1
ATOM 1810 N N . ASN A 1 241 ? 1.139 -8.526 -9.258 1.00 98.94 241 ASN A N 1
ATOM 1811 C CA . ASN A 1 241 ? 0.417 -7.258 -9.087 1.00 98.94 241 ASN A CA 1
ATOM 1812 C C . ASN A 1 241 ? 0.421 -6.425 -10.373 1.00 98.94 241 ASN A C 1
ATOM 1814 O O . ASN A 1 241 ? 1.270 -6.598 -11.246 1.00 98.94 241 ASN A O 1
ATOM 1818 N N . ILE A 1 242 ? -0.510 -5.478 -10.460 1.00 98.81 242 ILE A N 1
ATOM 1819 C CA . ILE A 1 242 ? -0.573 -4.470 -11.516 1.00 98.81 242 ILE A CA 1
ATOM 1820 C C . ILE A 1 242 ? -0.310 -3.098 -10.892 1.00 98.81 242 ILE A C 1
ATOM 1822 O O . ILE A 1 242 ? -1.093 -2.622 -10.069 1.00 98.81 242 ILE A O 1
ATOM 1826 N N . PHE A 1 243 ? 0.772 -2.447 -11.312 1.00 98.56 243 PHE A N 1
ATOM 1827 C CA . PHE A 1 243 ? 1.110 -1.071 -10.952 1.00 98.56 243 PHE A CA 1
ATOM 1828 C C . PHE A 1 243 ? 0.909 -0.175 -12.170 1.00 98.56 243 PHE A C 1
ATOM 1830 O O . PHE A 1 243 ? 1.488 -0.428 -13.227 1.00 98.56 243 PHE A O 1
ATOM 1837 N N . ALA A 1 244 ? 0.068 0.851 -12.049 1.00 96.75 244 ALA A N 1
ATOM 1838 C CA . ALA A 1 244 ? -0.381 1.628 -13.196 1.00 96.75 244 ALA A CA 1
ATOM 1839 C C . ALA A 1 244 ? -0.338 3.143 -12.970 1.00 96.75 244 ALA A C 1
ATOM 1841 O O . ALA A 1 244 ? -1.015 3.686 -12.104 1.00 96.75 244 ALA A O 1
ATOM 1842 N N . PHE A 1 245 ? 0.346 3.865 -13.851 1.00 94.12 245 PHE A N 1
ATOM 1843 C CA . PHE A 1 245 ? 0.271 5.328 -13.945 1.00 94.12 245 PHE A CA 1
ATOM 1844 C C . PHE A 1 245 ? 0.763 6.057 -12.687 1.00 94.12 245 PHE A C 1
ATOM 1846 O O . PHE A 1 245 ? 0.143 7.031 -12.254 1.00 94.12 245 PHE A O 1
ATOM 1853 N N . SER A 1 246 ? 1.865 5.592 -12.101 1.00 93.00 246 SER A N 1
ATOM 1854 C CA . SER A 1 246 ? 2.595 6.380 -11.108 1.00 93.00 246 SER A CA 1
ATOM 1855 C C . SER A 1 246 ? 3.337 7.534 -11.790 1.00 93.00 246 SER A C 1
ATOM 1857 O O . SER A 1 246 ? 3.821 7.380 -12.917 1.00 93.00 246 SER A O 1
ATOM 1859 N N . SER A 1 247 ? 3.383 8.699 -11.139 1.00 89.00 247 SER A N 1
ATOM 1860 C CA . SER A 1 247 ? 3.805 9.953 -11.784 1.00 89.00 247 SER A CA 1
ATOM 1861 C C . SER A 1 247 ? 5.320 10.161 -11.783 1.00 89.00 247 SER A C 1
ATOM 1863 O O . SER A 1 247 ? 5.871 10.534 -12.814 1.00 89.00 247 SER A O 1
ATOM 1865 N N . THR A 1 248 ? 5.989 9.925 -10.652 1.00 89.62 248 THR A N 1
ATOM 1866 C CA . THR A 1 248 ? 7.424 10.206 -10.484 1.00 89.62 248 THR A CA 1
ATOM 1867 C C . THR A 1 248 ? 8.273 8.977 -10.818 1.00 89.62 248 THR A C 1
ATOM 1869 O O . THR A 1 248 ? 9.046 8.985 -11.775 1.00 89.62 248 THR A O 1
ATOM 1872 N N . TYR A 1 249 ? 8.084 7.895 -10.064 1.00 92.44 249 TYR A N 1
ATOM 1873 C CA . TYR A 1 249 ? 8.738 6.598 -10.233 1.00 92.44 249 TYR A CA 1
ATOM 1874 C C . TYR A 1 249 ? 7.675 5.507 -10.303 1.00 92.44 249 TYR A C 1
ATOM 1876 O O . TYR A 1 249 ? 6.517 5.744 -9.965 1.00 92.44 249 TYR A O 1
ATOM 1884 N N . GLN A 1 250 ? 8.037 4.296 -10.720 1.00 94.50 250 GLN A N 1
ATOM 1885 C CA . GLN A 1 250 ? 7.081 3.180 -10.719 1.00 94.50 250 GLN A CA 1
ATOM 1886 C C . GLN A 1 250 ? 7.236 2.319 -9.469 1.00 94.50 250 GLN A C 1
ATOM 1888 O O . GLN A 1 250 ? 6.246 1.937 -8.841 1.00 94.50 250 GLN A O 1
ATOM 1893 N N . ILE A 1 251 ? 8.483 2.088 -9.068 1.00 97.31 251 ILE A N 1
ATOM 1894 C CA . ILE A 1 251 ? 8.868 1.309 -7.895 1.00 97.31 251 ILE A CA 1
ATOM 1895 C C . ILE A 1 251 ? 9.873 2.134 -7.094 1.00 97.31 251 ILE A C 1
ATOM 1897 O O . ILE A 1 251 ? 10.784 2.735 -7.662 1.00 97.31 251 ILE A O 1
ATOM 1901 N N . ASP A 1 252 ? 9.714 2.141 -5.777 1.00 97.25 252 ASP A N 1
ATOM 1902 C CA . ASP A 1 252 ? 10.699 2.686 -4.852 1.00 97.25 252 ASP A CA 1
ATOM 1903 C C . ASP A 1 252 ? 11.200 1.569 -3.932 1.00 97.25 252 ASP A C 1
ATOM 1905 O O . ASP A 1 252 ? 10.441 0.702 -3.480 1.00 97.25 252 ASP A O 1
ATOM 1909 N N . ALA A 1 253 ? 12.498 1.566 -3.673 1.00 96.69 253 ALA A N 1
ATOM 1910 C CA . ALA A 1 253 ? 13.134 0.626 -2.776 1.00 96.69 253 ALA A CA 1
ATOM 1911 C C . ALA A 1 253 ? 14.256 1.326 -2.022 1.00 96.69 253 ALA A C 1
ATOM 1913 O O . ALA A 1 253 ? 15.012 2.119 -2.569 1.00 96.69 253 ALA A O 1
ATOM 1914 N N . LYS A 1 254 ? 14.427 1.005 -0.746 1.00 96.12 254 LYS A N 1
ATOM 1915 C CA . LYS A 1 254 ? 15.543 1.536 0.033 1.00 96.12 254 LYS A CA 1
ATOM 1916 C C . LYS A 1 254 ? 16.005 0.490 1.016 1.00 96.12 254 LYS A C 1
ATOM 1918 O O . LYS A 1 254 ? 15.217 0.008 1.818 1.00 96.12 254 LYS A O 1
ATOM 1923 N N . GLY A 1 255 ? 17.289 0.156 0.976 1.00 95.94 255 GLY A N 1
ATOM 1924 C CA . GLY A 1 255 ? 17.879 -0.769 1.932 1.00 95.94 255 GLY A CA 1
ATOM 1925 C C . GLY A 1 255 ? 18.589 -0.090 3.097 1.00 95.94 255 GLY A C 1
ATOM 1926 O O . GLY A 1 255 ? 18.971 1.079 3.049 1.00 95.94 255 GLY A O 1
ATOM 1927 N N . SER A 1 256 ? 18.837 -0.882 4.133 1.00 94.69 256 SER A N 1
ATOM 1928 C CA . SER A 1 256 ? 19.715 -0.598 5.260 1.00 94.69 256 SER A CA 1
ATOM 1929 C C . SER A 1 256 ? 20.721 -1.738 5.431 1.00 94.69 256 SER A C 1
ATOM 1931 O O . SER A 1 256 ? 20.450 -2.914 5.164 1.00 94.69 256 SER A O 1
ATOM 1933 N N . SER A 1 257 ? 21.944 -1.409 5.843 1.00 93.19 257 SER A N 1
ATOM 1934 C CA . SER A 1 257 ? 22.965 -2.425 6.106 1.00 93.19 257 SER A CA 1
ATOM 1935 C C . SER A 1 257 ? 22.628 -3.208 7.374 1.00 93.19 257 SER A C 1
ATOM 1937 O O . SER A 1 257 ? 22.318 -2.617 8.397 1.00 93.19 257 SER A O 1
ATOM 1939 N N . GLY A 1 258 ? 22.731 -4.537 7.314 1.00 90.69 258 GLY A N 1
ATOM 1940 C CA . GLY A 1 258 ? 22.517 -5.416 8.470 1.00 90.69 258 GLY A CA 1
ATOM 1941 C C . GLY A 1 258 ? 21.079 -5.901 8.674 1.00 90.69 258 GLY A C 1
ATOM 1942 O O . GLY A 1 258 ? 20.886 -6.783 9.501 1.00 90.69 258 GLY A O 1
ATOM 1943 N N . TRP A 1 259 ? 20.105 -5.398 7.907 1.00 94.31 259 TRP A N 1
ATOM 1944 C CA . TRP A 1 259 ? 18.699 -5.805 8.039 1.00 94.31 259 TRP A CA 1
ATOM 1945 C C . TRP A 1 259 ? 18.059 -6.223 6.714 1.00 94.31 259 TRP A C 1
ATOM 1947 O O . TRP A 1 259 ? 17.633 -7.366 6.562 1.00 94.31 259 TRP A O 1
ATOM 1957 N N . THR A 1 260 ? 18.050 -5.321 5.730 1.00 97.75 260 THR A N 1
ATOM 1958 C CA . THR A 1 260 ? 17.361 -5.522 4.449 1.00 97.75 260 THR A CA 1
ATOM 1959 C C . THR A 1 260 ? 17.971 -6.683 3.679 1.00 97.75 260 THR A C 1
ATOM 1961 O O . THR A 1 260 ? 19.160 -6.637 3.344 1.00 97.75 260 THR A O 1
ATOM 1964 N N . VAL A 1 261 ? 17.168 -7.705 3.375 1.00 97.50 261 VAL A N 1
ATOM 1965 C CA . VAL A 1 261 ? 17.537 -8.826 2.498 1.00 97.50 261 VAL A CA 1
ATOM 1966 C C . VAL A 1 261 ? 16.301 -9.458 1.842 1.00 97.50 261 VAL A C 1
ATOM 1968 O O . VAL A 1 261 ? 15.219 -9.459 2.423 1.00 97.50 261 VAL A O 1
ATOM 1971 N N . ASN A 1 262 ? 16.482 -10.077 0.677 1.00 97.25 262 ASN A N 1
ATOM 1972 C CA . ASN A 1 262 ? 15.538 -11.004 0.038 1.00 97.25 262 ASN A CA 1
ATOM 1973 C C . ASN A 1 262 ? 14.109 -10.456 -0.127 1.00 97.25 262 ASN A C 1
ATOM 1975 O O . ASN A 1 262 ? 13.137 -11.175 0.103 1.00 97.25 262 ASN A O 1
ATOM 1979 N N . ASN A 1 263 ? 13.965 -9.187 -0.503 1.00 98.62 263 ASN A N 1
ATOM 1980 C CA . ASN A 1 263 ? 12.694 -8.707 -1.037 1.00 98.62 263 ASN A CA 1
ATOM 1981 C C . ASN A 1 263 ? 12.632 -9.061 -2.525 1.00 98.62 263 ASN A C 1
ATOM 1983 O O . ASN A 1 263 ? 13.608 -8.825 -3.234 1.00 98.62 263 ASN A O 1
ATOM 1987 N N . SER A 1 264 ? 11.520 -9.616 -2.994 1.00 98.75 264 SER A N 1
ATOM 1988 C CA . SER A 1 264 ? 11.372 -10.102 -4.371 1.00 98.75 264 SER A CA 1
ATOM 1989 C C . SER A 1 264 ? 10.254 -9.388 -5.121 1.00 98.75 264 SER A C 1
ATOM 1991 O O . SER A 1 264 ? 9.242 -9.026 -4.520 1.00 98.75 264 SER A O 1
ATOM 1993 N N . PHE A 1 265 ? 10.440 -9.206 -6.429 1.00 98.88 265 PHE A N 1
ATOM 1994 C CA . PHE A 1 265 ? 9.484 -8.549 -7.321 1.00 98.88 265 PHE A CA 1
ATOM 1995 C C . PHE A 1 265 ? 9.316 -9.367 -8.608 1.00 98.88 265 PHE A C 1
ATOM 1997 O O . PHE A 1 265 ? 10.168 -9.331 -9.498 1.00 98.88 265 PHE A O 1
ATOM 2004 N N . LEU A 1 266 ? 8.244 -10.159 -8.664 1.00 98.88 266 LEU A N 1
ATOM 2005 C CA . LEU A 1 266 ? 8.054 -11.229 -9.645 1.00 98.88 266 LEU A CA 1
ATOM 2006 C C . LEU A 1 266 ? 6.691 -11.143 -10.335 1.00 98.88 266 LEU A C 1
ATOM 2008 O O . LEU A 1 266 ? 5.710 -10.766 -9.703 1.00 98.88 266 LEU A O 1
ATOM 2012 N N . HIS A 1 267 ? 6.608 -11.515 -11.611 1.00 98.88 267 HIS A N 1
ATOM 2013 C CA . HIS A 1 267 ? 5.331 -11.628 -12.336 1.00 98.88 267 HIS A CA 1
ATOM 2014 C C . HIS A 1 267 ? 4.435 -10.390 -12.227 1.00 98.88 267 HIS A C 1
ATOM 2016 O O . HIS A 1 267 ? 3.218 -10.517 -12.234 1.00 98.88 267 HIS A O 1
ATOM 2022 N N . ASN A 1 268 ? 4.982 -9.188 -12.058 1.00 98.94 268 ASN A N 1
ATOM 2023 C CA . ASN A 1 268 ? 4.175 -7.976 -11.967 1.00 98.94 268 ASN A CA 1
ATOM 2024 C C . ASN A 1 268 ? 4.032 -7.335 -13.349 1.00 98.94 268 ASN A C 1
ATOM 2026 O O . ASN A 1 268 ? 4.916 -7.449 -14.198 1.00 98.94 268 ASN A O 1
ATOM 2030 N N . ILE A 1 269 ? 2.938 -6.606 -13.554 1.00 98.81 269 ILE A N 1
ATOM 2031 C CA . ILE A 1 269 ? 2.762 -5.726 -14.709 1.00 98.81 269 ILE A CA 1
ATOM 2032 C C . ILE A 1 269 ? 2.922 -4.287 -14.232 1.00 98.81 269 ILE A C 1
ATOM 2034 O O . ILE A 1 269 ? 2.211 -3.843 -13.332 1.00 98.81 269 ILE A O 1
ATOM 2038 N N . VAL A 1 270 ? 3.837 -3.545 -14.847 1.00 98.38 270 VAL A N 1
ATOM 2039 C CA . VAL A 1 270 ? 4.092 -2.137 -14.545 1.00 98.38 270 VAL A CA 1
ATOM 2040 C C . VAL A 1 270 ? 3.841 -1.318 -15.805 1.00 98.38 270 VAL A C 1
ATOM 2042 O O . VAL A 1 270 ? 4.617 -1.365 -16.760 1.00 98.38 270 VAL A O 1
ATOM 2045 N N . ILE A 1 271 ? 2.744 -0.563 -15.808 1.00 96.19 271 ILE A N 1
ATOM 2046 C CA . ILE A 1 271 ? 2.341 0.298 -16.922 1.00 96.19 271 ILE A CA 1
ATOM 2047 C C . ILE A 1 271 ? 2.431 1.769 -16.527 1.00 96.19 271 ILE A C 1
ATOM 2049 O O . ILE A 1 271 ? 1.920 2.188 -15.491 1.00 96.19 271 ILE A O 1
ATOM 2053 N N . TYR A 1 272 ? 3.066 2.587 -17.357 1.00 92.88 272 TYR A N 1
ATOM 2054 C CA . TYR A 1 272 ? 3.410 3.956 -16.979 1.00 92.88 272 TYR A CA 1
ATOM 2055 C C . TYR A 1 272 ? 3.422 4.913 -18.167 1.00 92.88 272 TYR A C 1
ATOM 2057 O O . TYR A 1 272 ? 3.246 4.518 -19.318 1.00 92.88 272 TYR A O 1
ATOM 2065 N N . ARG A 1 273 ? 3.559 6.207 -17.869 1.00 88.19 273 ARG A N 1
ATOM 2066 C CA . ARG A 1 273 ? 3.611 7.301 -18.848 1.00 88.19 273 ARG A CA 1
ATOM 2067 C C . ARG A 1 273 ? 4.841 8.155 -18.568 1.00 88.19 273 ARG A C 1
ATOM 2069 O O . ARG A 1 273 ? 4.712 9.267 -18.070 1.00 88.19 273 ARG A O 1
ATOM 2076 N N . ALA A 1 274 ? 6.022 7.612 -18.841 1.00 78.75 274 ALA A N 1
ATOM 2077 C CA . ALA A 1 274 ? 7.276 8.308 -18.573 1.00 78.75 274 ALA A CA 1
ATOM 2078 C C . ALA A 1 274 ? 7.822 8.988 -19.834 1.00 78.75 274 ALA A C 1
ATOM 2080 O O . ALA A 1 274 ? 7.766 8.428 -20.935 1.00 78.75 274 ALA A O 1
ATOM 2081 N N . SER A 1 275 ? 8.366 10.190 -19.655 1.00 78.62 275 SER A N 1
ATOM 2082 C CA . SER A 1 275 ? 9.305 10.833 -20.578 1.00 78.62 275 SER A CA 1
ATOM 2083 C C . SER A 1 275 ? 10.679 10.154 -20.509 1.00 78.62 275 SER A C 1
ATOM 2085 O O . SER A 1 275 ? 10.899 9.248 -19.709 1.00 78.62 275 SER A O 1
ATOM 2087 N N . SER A 1 276 ? 11.618 10.570 -21.362 1.00 73.50 276 SER A N 1
ATOM 2088 C CA . SER A 1 276 ? 12.962 9.977 -21.453 1.00 73.50 276 SER A CA 1
ATOM 2089 C C . SER A 1 276 ? 13.804 10.066 -20.172 1.00 73.50 276 SER A C 1
ATOM 2091 O O . SER A 1 276 ? 14.783 9.344 -20.052 1.00 73.50 276 SER A O 1
ATOM 2093 N N . ASP A 1 277 ? 13.451 10.952 -19.246 1.00 76.12 277 ASP A N 1
ATOM 2094 C CA . ASP A 1 277 ? 14.119 11.202 -17.964 1.00 76.12 277 ASP A CA 1
ATOM 2095 C C . ASP A 1 277 ? 13.447 10.507 -16.767 1.00 76.12 277 ASP A C 1
ATOM 2097 O O . ASP A 1 277 ? 13.970 10.560 -15.655 1.00 76.12 277 ASP A O 1
ATOM 2101 N N . GLY A 1 278 ? 12.311 9.831 -16.970 1.00 82.06 278 GLY A N 1
ATOM 2102 C CA . GLY A 1 278 ? 11.655 9.082 -15.901 1.00 82.06 278 GLY A CA 1
ATOM 2103 C C . GLY A 1 278 ? 12.499 7.899 -15.412 1.00 82.06 278 GLY A C 1
ATOM 2104 O O . GLY A 1 278 ? 13.307 7.342 -16.160 1.00 82.06 278 GLY A O 1
ATOM 2105 N N . GLN A 1 279 ? 12.259 7.470 -14.172 1.00 91.44 279 GLN A N 1
ATOM 2106 C CA . GLN A 1 279 ? 12.890 6.281 -13.590 1.00 91.44 279 GLN A CA 1
ATOM 2107 C C . GLN A 1 279 ? 11.853 5.169 -13.405 1.00 91.44 279 GLN A C 1
ATOM 2109 O O . GLN A 1 279 ? 10.716 5.411 -12.988 1.00 91.44 279 GLN A O 1
ATOM 2114 N N . LEU A 1 280 ? 12.246 3.932 -13.705 1.00 94.56 280 LEU A N 1
ATOM 2115 C CA . LEU A 1 280 ? 11.427 2.754 -13.439 1.00 94.56 280 LEU A CA 1
ATOM 2116 C C . LEU A 1 280 ? 11.512 2.388 -11.956 1.00 94.56 280 LEU A C 1
ATOM 2118 O O . LEU A 1 280 ? 10.485 2.251 -11.290 1.00 94.56 280 LEU A O 1
ATOM 2122 N N . ILE A 1 281 ? 12.741 2.278 -11.446 1.00 96.69 281 ILE A N 1
ATOM 2123 C CA . ILE A 1 281 ? 13.023 1.943 -10.052 1.00 96.69 281 ILE A CA 1
ATOM 2124 C C . ILE A 1 281 ? 13.919 3.025 -9.462 1.00 96.69 281 ILE A C 1
ATOM 2126 O O . ILE A 1 281 ? 15.050 3.209 -9.911 1.00 96.69 281 ILE A O 1
ATOM 2130 N N . TYR A 1 282 ? 13.437 3.694 -8.422 1.00 96.44 282 TYR A N 1
ATOM 2131 C CA . TYR A 1 282 ? 14.254 4.588 -7.614 1.00 96.44 282 TYR A CA 1
ATOM 2132 C C . TYR A 1 282 ? 14.762 3.869 -6.362 1.00 96.44 282 TYR A C 1
ATOM 2134 O O . TYR A 1 282 ? 14.083 3.017 -5.788 1.00 96.44 282 TYR A O 1
ATOM 2142 N N . SER A 1 283 ? 15.990 4.194 -5.952 1.00 95.75 283 SER A N 1
ATOM 2143 C CA . SER A 1 283 ? 16.525 3.777 -4.660 1.00 95.75 283 SER A CA 1
ATOM 2144 C C . SER A 1 283 ? 17.674 4.669 -4.222 1.00 95.75 283 SER A C 1
ATOM 2146 O O . SER A 1 283 ? 18.729 4.696 -4.853 1.00 95.75 283 SER A O 1
ATOM 2148 N N . SER A 1 284 ? 17.535 5.284 -3.050 1.00 92.19 284 SER A N 1
ATOM 2149 C CA . SER A 1 284 ? 18.614 6.061 -2.420 1.00 92.19 284 SER A CA 1
ATOM 2150 C C . SER A 1 284 ? 19.723 5.203 -1.788 1.00 92.19 284 SER A C 1
ATOM 2152 O O . SER A 1 284 ? 20.810 5.709 -1.521 1.00 92.19 284 SER A O 1
ATOM 2154 N N . ASN A 1 285 ? 19.490 3.904 -1.551 1.00 95.44 285 ASN A N 1
ATOM 2155 C CA . ASN A 1 285 ? 20.514 2.967 -1.073 1.00 95.44 285 ASN A CA 1
ATOM 2156 C C . ASN A 1 285 ? 20.237 1.539 -1.563 1.00 95.44 285 ASN A C 1
ATOM 2158 O O . ASN A 1 285 ? 19.389 0.837 -1.003 1.00 95.44 285 ASN A O 1
ATOM 2162 N N . PHE A 1 286 ? 20.980 1.101 -2.584 1.00 95.62 286 PHE A N 1
ATOM 2163 C CA . PHE A 1 286 ? 20.753 -0.173 -3.267 1.00 95.62 286 PHE A CA 1
ATOM 2164 C C . PHE A 1 286 ? 21.932 -1.146 -3.131 1.00 95.62 286 PHE A C 1
ATOM 2166 O O . PHE A 1 286 ? 23.094 -0.781 -3.306 1.00 95.62 286 PHE A O 1
ATOM 2173 N N . LYS A 1 287 ? 21.622 -2.423 -2.888 1.00 96.38 287 LYS A N 1
ATOM 2174 C CA . LYS A 1 287 ? 22.524 -3.576 -3.043 1.00 96.38 287 LYS A CA 1
ATOM 2175 C C . LYS A 1 287 ? 21.694 -4.744 -3.544 1.00 96.38 287 LYS A C 1
ATOM 2177 O O . LYS A 1 287 ? 20.544 -4.865 -3.140 1.00 96.38 287 LYS A O 1
ATOM 2182 N N . ASN A 1 288 ? 22.283 -5.651 -4.320 1.00 96.00 288 ASN A N 1
ATOM 2183 C CA . ASN A 1 288 ? 21.502 -6.695 -4.989 1.00 96.00 288 ASN A CA 1
ATOM 2184 C C . ASN A 1 288 ? 20.682 -7.529 -4.002 1.00 96.00 288 ASN A C 1
ATOM 2186 O O . ASN A 1 288 ? 19.491 -7.717 -4.191 1.00 96.00 288 ASN A O 1
ATOM 2190 N N . LYS A 1 289 ? 21.278 -7.908 -2.868 1.00 95.94 289 LYS A N 1
ATOM 2191 C CA . LYS A 1 289 ? 20.581 -8.666 -1.821 1.00 95.94 289 LYS A CA 1
ATOM 2192 C C . LYS A 1 289 ? 19.356 -7.962 -1.218 1.00 95.94 289 LYS A C 1
ATOM 2194 O O . LYS A 1 289 ? 18.578 -8.627 -0.552 1.00 95.94 289 LYS A O 1
ATOM 2199 N N . TYR A 1 290 ? 19.215 -6.643 -1.363 1.00 97.44 290 TYR A N 1
ATOM 2200 C CA . TYR A 1 290 ? 18.119 -5.870 -0.767 1.00 97.44 290 TYR A CA 1
ATOM 2201 C C . TYR A 1 290 ? 16.801 -6.067 -1.505 1.00 97.44 290 TYR A C 1
ATOM 2203 O O . TYR A 1 290 ? 15.755 -6.080 -0.863 1.00 97.44 290 TYR A O 1
ATOM 2211 N N . PHE A 1 291 ? 16.859 -6.232 -2.823 1.00 96.31 291 PHE A N 1
ATOM 2212 C CA . PHE A 1 291 ? 15.693 -6.328 -3.690 1.00 96.31 291 PHE A CA 1
ATOM 2213 C C . PHE A 1 291 ? 16.036 -7.280 -4.839 1.00 96.31 291 PHE A C 1
ATOM 2215 O O . PHE A 1 291 ? 16.410 -6.852 -5.923 1.00 96.31 291 PHE A O 1
ATOM 2222 N N . SER A 1 292 ? 16.050 -8.577 -4.536 1.00 95.94 292 SER A N 1
ATOM 2223 C CA . SER A 1 292 ? 16.374 -9.673 -5.447 1.00 95.94 292 SER A CA 1
ATOM 2224 C C . SER A 1 292 ? 15.707 -10.967 -4.947 1.00 95.94 292 SER A C 1
ATOM 2226 O O . SER A 1 292 ? 15.733 -11.222 -3.736 1.00 95.94 292 SER A O 1
ATOM 2228 N N . PRO A 1 293 ? 15.142 -11.800 -5.842 1.00 98.00 293 PRO A N 1
ATOM 2229 C CA . PRO A 1 293 ? 15.088 -11.614 -7.297 1.00 98.00 293 PRO A CA 1
ATOM 2230 C C . PRO A 1 293 ? 14.092 -10.531 -7.747 1.00 98.00 293 PRO A C 1
ATOM 2232 O O . PRO A 1 293 ? 13.060 -10.320 -7.113 1.00 98.00 293 PRO A O 1
ATOM 2235 N N . VAL A 1 294 ? 14.405 -9.877 -8.868 1.00 98.69 294 VAL A N 1
ATOM 2236 C CA . VAL A 1 294 ? 13.471 -9.048 -9.650 1.00 98.69 294 VAL A CA 1
ATOM 2237 C C . VAL A 1 294 ? 13.468 -9.642 -11.044 1.00 98.69 294 VAL A C 1
ATOM 2239 O O . VAL A 1 294 ? 14.510 -9.573 -11.689 1.00 98.69 294 VAL A O 1
ATOM 2242 N N . ASP A 1 295 ? 12.393 -10.311 -11.461 1.00 98.69 295 ASP A N 1
ATOM 2243 C CA . ASP A 1 295 ? 12.358 -11.020 -12.748 1.00 98.69 295 ASP A CA 1
ATOM 2244 C C . ASP A 1 295 ? 10.935 -11.453 -13.165 1.00 98.69 295 ASP A C 1
ATOM 2246 O O . ASP A 1 295 ? 10.006 -11.398 -12.360 1.00 98.69 295 ASP A O 1
ATOM 2250 N N . TRP A 1 296 ? 10.761 -11.887 -14.418 1.00 98.81 296 TRP A N 1
ATOM 2251 C CA . TRP A 1 296 ? 9.481 -12.290 -15.028 1.00 98.81 296 TRP A CA 1
ATOM 2252 C C . TRP A 1 296 ? 8.384 -11.216 -14.979 1.00 98.81 296 TRP A C 1
ATOM 2254 O O . TRP A 1 296 ? 7.196 -11.518 -14.935 1.00 98.81 296 TRP A O 1
ATOM 2264 N N . ASN A 1 297 ? 8.763 -9.943 -15.004 1.00 98.88 297 ASN A N 1
ATOM 2265 C CA . ASN A 1 297 ? 7.842 -8.812 -15.007 1.00 98.88 297 ASN A CA 1
ATOM 2266 C C . ASN A 1 297 ? 7.523 -8.351 -16.440 1.00 98.88 297 ASN A C 1
ATOM 2268 O O . ASN A 1 297 ? 8.317 -8.517 -17.367 1.00 98.88 297 ASN A O 1
ATOM 2272 N N . THR A 1 298 ? 6.362 -7.724 -16.619 1.00 98.75 298 THR A N 1
ATOM 2273 C CA . THR A 1 298 ? 5.983 -7.032 -17.859 1.00 98.75 298 THR A CA 1
ATOM 2274 C C . THR A 1 298 ? 6.023 -5.528 -17.630 1.00 98.75 298 THR A C 1
ATOM 2276 O O . THR A 1 298 ? 5.302 -5.009 -16.778 1.00 98.75 298 THR A O 1
ATOM 2279 N N . TYR A 1 299 ? 6.828 -4.813 -18.408 1.00 97.81 299 TYR A N 1
ATOM 2280 C CA . TYR A 1 299 ? 6.930 -3.356 -18.354 1.00 97.81 299 TYR A CA 1
ATOM 2281 C C . TYR A 1 299 ? 6.365 -2.741 -19.629 1.00 97.81 299 TYR A C 1
ATOM 2283 O O . TYR A 1 299 ? 6.663 -3.209 -20.726 1.00 97.81 299 TYR A O 1
ATOM 2291 N N . TYR A 1 300 ? 5.583 -1.671 -19.507 1.00 95.88 300 TYR A N 1
ATOM 2292 C CA . TYR A 1 300 ? 5.029 -1.001 -20.679 1.00 95.88 300 TYR A CA 1
ATOM 2293 C C . TYR A 1 300 ? 4.931 0.509 -20.498 1.00 95.88 300 TYR A C 1
ATOM 2295 O O . TYR A 1 300 ? 4.219 1.006 -19.620 1.00 95.88 300 TYR A O 1
ATOM 2303 N N . ASN A 1 301 ? 5.622 1.247 -21.367 1.00 93.38 301 ASN A N 1
ATOM 2304 C CA . ASN A 1 301 ? 5.442 2.686 -21.470 1.00 93.38 301 ASN A CA 1
ATOM 2305 C C . ASN A 1 301 ? 4.333 2.979 -22.485 1.00 93.38 301 ASN A C 1
ATOM 2307 O O . ASN A 1 301 ? 4.480 2.734 -23.679 1.00 93.38 301 ASN A O 1
ATOM 2311 N N . LEU A 1 302 ? 3.237 3.582 -22.025 1.00 90.50 302 LEU A N 1
ATOM 2312 C CA . LEU A 1 302 ? 2.149 4.028 -22.898 1.00 90.50 302 LEU A CA 1
ATOM 2313 C C . LEU A 1 302 ? 2.589 5.079 -23.923 1.00 90.50 302 LEU A C 1
ATOM 2315 O O . LEU A 1 302 ? 1.892 5.302 -24.911 1.00 90.50 302 LEU A O 1
ATOM 2319 N N . ASN A 1 303 ? 3.707 5.764 -23.681 1.00 87.88 303 ASN A N 1
ATOM 2320 C CA . ASN A 1 303 ? 4.286 6.693 -24.633 1.00 87.88 303 ASN A CA 1
ATOM 2321 C C . ASN A 1 303 ? 5.412 6.017 -25.426 1.00 87.88 303 ASN A C 1
ATOM 2323 O O . ASN A 1 303 ? 6.596 6.209 -25.141 1.00 87.88 303 ASN A O 1
ATOM 2327 N N . SER A 1 304 ? 5.035 5.254 -26.455 1.00 83.88 304 SER A N 1
ATOM 2328 C CA . SER A 1 304 ? 5.971 4.492 -27.298 1.00 83.88 304 SER A CA 1
ATOM 2329 C C . SER A 1 304 ? 7.045 5.362 -27.964 1.00 83.88 304 SER A C 1
ATOM 2331 O O . SER A 1 304 ? 8.120 4.870 -28.292 1.00 83.88 304 SER A O 1
ATOM 2333 N N . THR A 1 305 ? 6.790 6.666 -28.127 1.00 85.75 305 THR A N 1
ATOM 2334 C CA . THR A 1 305 ? 7.769 7.640 -28.638 1.00 85.75 305 THR A CA 1
ATOM 2335 C C . THR A 1 305 ? 9.040 7.680 -27.790 1.00 85.75 305 THR A C 1
ATOM 2337 O O . THR A 1 305 ? 10.131 7.836 -28.333 1.00 85.75 305 THR A O 1
ATOM 2340 N N . PHE A 1 306 ? 8.910 7.537 -26.468 1.00 83.12 306 PHE A N 1
ATOM 2341 C CA . PHE A 1 306 ? 10.030 7.651 -25.534 1.00 83.12 306 PHE A CA 1
ATOM 2342 C C . PHE A 1 306 ? 10.569 6.307 -25.055 1.00 83.12 306 PHE A C 1
ATOM 2344 O O . PHE A 1 306 ? 11.559 6.309 -24.331 1.00 83.12 306 PHE A O 1
ATOM 2351 N N . GLU A 1 307 ? 9.977 5.175 -25.448 1.00 87.06 307 GLU A N 1
ATOM 2352 C CA . GLU A 1 307 ? 10.339 3.860 -24.903 1.00 87.06 307 GLU A CA 1
ATOM 2353 C C . GLU A 1 307 ? 11.834 3.564 -25.054 1.00 87.06 307 GLU A C 1
ATOM 2355 O O . GLU A 1 307 ? 12.505 3.277 -24.067 1.00 87.06 307 GLU A O 1
ATOM 2360 N N . LYS A 1 308 ? 12.397 3.747 -26.255 1.00 88.56 308 LYS A N 1
ATOM 2361 C CA . LYS A 1 308 ? 13.833 3.537 -26.479 1.00 88.56 308 LYS A CA 1
ATOM 2362 C C . LYS A 1 308 ? 14.698 4.435 -25.585 1.00 88.56 308 LYS A C 1
ATOM 2364 O O . LYS A 1 308 ? 15.567 3.933 -24.882 1.00 88.56 308 LYS A O 1
ATOM 2369 N N . SER A 1 309 ? 14.448 5.745 -25.590 1.00 88.19 309 SER A N 1
ATOM 2370 C CA . SER A 1 309 ? 15.222 6.702 -24.785 1.00 88.19 309 SER A CA 1
ATOM 2371 C C . SER A 1 309 ? 15.068 6.473 -23.282 1.00 88.19 309 SER A C 1
ATOM 2373 O O . SER A 1 309 ? 16.016 6.671 -22.535 1.00 88.19 309 SER A O 1
ATOM 2375 N N . PHE A 1 310 ? 13.890 6.028 -22.847 1.00 87.00 310 PHE A N 1
ATOM 2376 C CA . PHE A 1 310 ? 13.613 5.676 -21.462 1.00 87.00 310 PHE A CA 1
ATOM 2377 C C . PHE A 1 310 ? 14.418 4.439 -21.052 1.00 87.00 310 PHE A C 1
ATOM 2379 O O . PHE A 1 310 ? 15.091 4.456 -20.031 1.00 87.00 310 PHE A O 1
ATOM 2386 N N . LEU A 1 311 ? 14.441 3.391 -21.882 1.00 92.81 311 LEU A N 1
ATOM 2387 C CA . LEU A 1 311 ? 15.246 2.194 -21.618 1.00 92.81 311 LEU A CA 1
ATOM 2388 C C . LEU A 1 311 ? 16.759 2.461 -21.655 1.00 92.81 311 LEU A C 1
ATOM 2390 O O . LEU A 1 311 ? 17.515 1.748 -20.994 1.00 92.81 311 LEU A O 1
ATOM 2394 N N . GLU A 1 312 ? 17.201 3.463 -22.418 1.00 94.50 312 GLU A N 1
ATOM 2395 C CA . GLU A 1 312 ? 18.595 3.919 -22.499 1.00 94.50 312 GLU A CA 1
ATOM 2396 C C . GLU A 1 312 ? 18.979 4.904 -21.376 1.00 94.50 312 GLU A C 1
ATOM 2398 O O . GLU A 1 312 ? 20.173 5.155 -21.188 1.00 94.50 312 GLU A O 1
ATOM 2403 N N . ASN A 1 313 ? 18.008 5.415 -20.604 1.00 93.12 313 ASN A N 1
ATOM 2404 C CA . ASN A 1 313 ? 18.234 6.360 -19.509 1.00 93.12 313 ASN A CA 1
ATOM 2405 C C . ASN A 1 313 ? 19.194 5.771 -18.463 1.00 93.12 313 ASN A C 1
ATOM 2407 O O . ASN A 1 313 ? 18.923 4.729 -17.866 1.00 93.12 313 ASN A O 1
ATOM 2411 N N . GLY A 1 314 ? 20.309 6.462 -18.214 1.00 95.19 314 GLY A N 1
ATOM 2412 C CA . GLY A 1 314 ? 21.314 6.068 -17.226 1.00 95.19 314 GLY A CA 1
ATOM 2413 C C . GLY A 1 314 ? 20.791 6.024 -15.791 1.00 95.19 314 GLY A C 1
ATOM 2414 O O . GLY A 1 314 ? 21.369 5.314 -14.982 1.00 95.19 314 GLY A O 1
ATOM 2415 N N . ASP A 1 315 ? 19.682 6.698 -15.497 1.00 94.19 315 ASP A N 1
ATOM 2416 C CA . ASP A 1 315 ? 19.061 6.718 -14.173 1.00 94.19 315 ASP A CA 1
ATOM 2417 C C . ASP A 1 315 ? 17.790 5.850 -14.103 1.00 94.19 315 ASP A C 1
ATOM 2419 O O . ASP A 1 315 ? 17.051 5.917 -13.125 1.00 94.19 315 ASP A O 1
ATOM 2423 N N . LEU A 1 316 ? 17.513 5.017 -15.116 1.00 95.62 316 LEU A N 1
ATOM 2424 C CA . LEU A 1 316 ? 16.297 4.193 -15.187 1.00 95.62 316 LEU A CA 1
ATOM 2425 C C . LEU A 1 316 ? 16.092 3.306 -13.948 1.00 95.62 316 LEU A C 1
ATOM 2427 O O . LEU A 1 316 ? 14.965 3.116 -13.484 1.00 95.62 316 LEU A O 1
ATOM 2431 N N . THR A 1 317 ? 17.184 2.726 -13.456 1.00 97.31 317 THR A N 1
ATOM 2432 C CA . THR A 1 317 ? 17.238 1.836 -12.294 1.00 97.31 317 THR A CA 1
ATOM 2433 C C . THR A 1 317 ? 18.429 2.218 -11.411 1.00 97.31 317 THR A C 1
ATOM 2435 O O . THR A 1 317 ? 19.348 2.894 -11.881 1.00 97.31 317 THR A O 1
ATOM 2438 N N . PRO A 1 318 ? 18.535 1.694 -10.175 1.00 96.69 318 PRO A N 1
ATOM 2439 C CA . PRO A 1 318 ? 19.677 1.966 -9.300 1.00 96.69 318 PRO A CA 1
ATOM 2440 C C . PRO A 1 318 ? 21.028 1.456 -9.829 1.00 96.69 318 PRO A C 1
ATOM 2442 O O . PRO A 1 318 ? 22.064 1.743 -9.230 1.00 96.69 318 PRO A O 1
ATOM 2445 N N . LYS A 1 319 ? 21.037 0.656 -10.906 1.00 96.62 319 LYS A N 1
ATOM 2446 C CA . LYS A 1 319 ? 22.258 0.154 -11.556 1.00 96.62 319 LYS A CA 1
ATOM 2447 C C . LYS A 1 319 ? 22.539 0.792 -12.906 1.00 96.62 319 LYS A C 1
ATOM 2449 O O . LYS A 1 319 ? 23.579 0.495 -13.486 1.00 96.62 319 LYS A O 1
ATOM 2454 N N . GLY A 1 320 ? 21.651 1.633 -13.418 1.00 96.81 320 GLY A N 1
ATOM 2455 C CA . GLY A 1 320 ? 21.805 2.205 -14.743 1.00 96.81 320 GLY A CA 1
ATOM 2456 C C . GLY A 1 320 ? 20.571 2.039 -15.619 1.00 96.81 320 GLY A C 1
ATOM 2457 O O . GLY A 1 320 ? 19.455 1.806 -15.149 1.00 96.81 320 GLY A O 1
ATOM 2458 N N . ASN A 1 321 ? 20.823 2.071 -16.922 1.00 97.31 321 ASN A N 1
ATOM 2459 C CA . ASN A 1 321 ? 19.848 1.762 -17.958 1.00 97.31 321 ASN A CA 1
ATOM 2460 C C . ASN A 1 321 ? 19.445 0.274 -17.988 1.00 97.31 321 ASN A C 1
ATOM 2462 O O . ASN A 1 321 ? 20.010 -0.567 -17.281 1.00 97.31 321 ASN A O 1
ATOM 2466 N N . TRP A 1 322 ? 18.486 -0.063 -18.854 1.00 97.25 322 TRP A N 1
ATOM 2467 C CA . TRP A 1 322 ? 17.912 -1.409 -18.955 1.00 97.25 322 TRP A CA 1
ATOM 2468 C C . TRP A 1 322 ? 18.954 -2.496 -19.253 1.00 97.25 322 TRP A C 1
ATOM 2470 O O . TRP A 1 322 ? 18.892 -3.600 -18.711 1.00 97.25 322 TRP A O 1
ATOM 2480 N N . SER A 1 323 ? 19.945 -2.201 -20.100 1.00 97.62 323 SER A N 1
ATOM 2481 C CA . SER A 1 323 ? 20.996 -3.172 -20.420 1.00 97.62 323 SER A CA 1
ATOM 2482 C C . SER A 1 323 ? 21.899 -3.446 -19.222 1.00 97.62 323 SER A C 1
ATOM 2484 O O . SER A 1 323 ? 22.247 -4.602 -18.987 1.00 97.62 323 SER A O 1
ATOM 2486 N N . THR A 1 324 ? 22.290 -2.412 -18.474 1.00 97.88 324 THR A N 1
ATOM 2487 C CA . THR A 1 324 ? 23.128 -2.581 -17.280 1.00 97.88 324 THR A CA 1
ATOM 2488 C C . THR A 1 324 ? 22.374 -3.325 -16.183 1.00 97.88 324 THR A C 1
ATOM 2490 O O . THR A 1 324 ? 22.938 -4.233 -15.579 1.00 97.88 324 THR A O 1
ATOM 2493 N N . TRP A 1 325 ? 21.091 -3.007 -15.985 1.00 97.81 325 TRP A N 1
ATOM 2494 C CA . TRP A 1 325 ? 20.208 -3.709 -15.050 1.00 97.81 325 TRP A CA 1
ATOM 2495 C C . TRP A 1 325 ? 20.149 -5.216 -15.337 1.00 97.81 325 TRP A C 1
ATOM 2497 O O . TRP A 1 325 ? 20.404 -6.025 -14.443 1.00 97.81 325 TRP A O 1
ATOM 2507 N N . ARG A 1 326 ? 19.937 -5.597 -16.606 1.00 97.69 326 ARG A N 1
ATOM 2508 C CA . ARG A 1 326 ? 19.916 -7.012 -17.013 1.00 97.69 326 ARG A CA 1
ATOM 2509 C C . ARG A 1 326 ? 21.257 -7.718 -16.879 1.00 97.69 326 ARG A C 1
ATOM 2511 O O . ARG A 1 326 ? 21.308 -8.856 -16.420 1.00 97.69 326 ARG A O 1
ATOM 2518 N N . ASN A 1 327 ? 22.351 -7.044 -17.221 1.00 97.25 327 ASN A N 1
ATOM 2519 C CA . ASN A 1 327 ? 23.694 -7.606 -17.064 1.00 97.25 327 ASN A CA 1
ATOM 2520 C C . ASN A 1 327 ? 24.079 -7.830 -15.590 1.00 97.25 327 ASN A C 1
ATOM 2522 O O . ASN A 1 327 ? 24.906 -8.695 -15.311 1.00 97.25 327 ASN A O 1
ATOM 2526 N N . ASP A 1 328 ? 23.479 -7.086 -14.655 1.00 96.44 328 ASP A N 1
ATOM 2527 C CA . ASP A 1 328 ? 23.664 -7.269 -13.207 1.00 96.44 328 ASP A CA 1
ATOM 2528 C C . ASP A 1 328 ? 22.785 -8.399 -12.621 1.00 96.44 328 ASP A C 1
ATOM 2530 O O . ASP A 1 328 ? 22.834 -8.663 -11.418 1.00 96.44 328 ASP A O 1
ATOM 2534 N N . GLY A 1 329 ? 22.017 -9.098 -13.470 1.00 96.44 329 GLY A N 1
ATOM 2535 C CA . GLY A 1 329 ? 21.249 -10.297 -13.122 1.00 96.44 329 GLY A CA 1
ATOM 2536 C C . GLY A 1 329 ? 19.777 -10.059 -12.774 1.00 96.44 329 GLY A C 1
ATOM 2537 O O . GLY A 1 329 ? 19.137 -10.969 -12.252 1.00 96.44 329 GLY A O 1
ATOM 2538 N N . PHE A 1 330 ? 19.240 -8.867 -13.038 1.00 98.31 330 PHE A N 1
ATOM 2539 C CA . PHE A 1 330 ? 17.827 -8.543 -12.824 1.00 98.31 330 PHE A CA 1
ATOM 2540 C C . PHE A 1 330 ? 17.025 -8.592 -14.122 1.00 98.31 330 PHE A C 1
ATOM 2542 O O . PHE A 1 330 ? 17.560 -8.313 -15.186 1.00 98.31 330 PHE A O 1
ATOM 2549 N N . ASP A 1 331 ? 15.731 -8.893 -14.044 1.00 98.56 331 ASP A N 1
ATOM 2550 C CA . ASP A 1 331 ? 14.791 -8.853 -15.168 1.00 98.56 331 ASP A CA 1
ATOM 2551 C C . ASP A 1 331 ? 15.317 -9.593 -16.417 1.00 98.56 331 ASP A C 1
ATOM 2553 O O . ASP A 1 331 ? 15.141 -9.156 -17.557 1.00 98.56 331 ASP A O 1
ATOM 2557 N N . ALA A 1 332 ? 16.007 -10.718 -16.196 1.00 97.88 332 ALA A N 1
ATOM 2558 C CA . ALA A 1 332 ? 16.629 -11.518 -17.246 1.00 97.88 332 ALA A CA 1
ATOM 2559 C C . ALA A 1 332 ? 15.589 -12.146 -18.188 1.00 97.88 332 ALA A C 1
ATOM 2561 O O . ALA A 1 332 ? 15.849 -12.289 -19.384 1.00 97.88 332 ALA A O 1
ATOM 2562 N N . HIS A 1 333 ? 14.414 -12.481 -17.653 1.00 98.50 333 HIS A N 1
ATOM 2563 C CA . HIS A 1 333 ? 13.283 -13.078 -18.361 1.00 98.50 333 HIS A CA 1
ATOM 2564 C C . HIS A 1 333 ? 12.109 -12.106 -18.535 1.00 98.50 333 HIS A C 1
ATOM 2566 O O . HIS A 1 333 ? 11.142 -12.429 -19.221 1.00 98.50 333 HIS A O 1
ATOM 2572 N N . SER A 1 334 ? 12.176 -10.921 -17.932 1.00 98.62 334 SER A N 1
ATOM 2573 C CA . SER A 1 334 ? 11.155 -9.883 -18.069 1.00 98.62 334 SER A CA 1
ATOM 2574 C C . SER A 1 334 ? 11.067 -9.328 -19.489 1.00 98.62 334 SER A C 1
ATOM 2576 O O . SER A 1 334 ? 12.049 -9.287 -20.239 1.00 98.62 334 SER A O 1
ATOM 2578 N N . VAL A 1 335 ? 9.884 -8.828 -19.843 1.00 98.00 335 VAL A N 1
ATOM 2579 C CA . VAL A 1 335 ? 9.601 -8.271 -21.170 1.00 98.00 335 VAL A CA 1
ATOM 2580 C C . VAL A 1 335 ? 9.206 -6.803 -21.085 1.00 98.00 335 VAL A C 1
ATOM 2582 O O . VAL A 1 335 ? 8.549 -6.367 -20.139 1.00 98.00 335 VAL A O 1
ATOM 2585 N N . VAL A 1 336 ? 9.589 -6.044 -22.111 1.00 97.00 336 VAL A N 1
ATOM 2586 C CA . VAL A 1 336 ? 9.055 -4.704 -22.370 1.00 97.00 336 VAL A CA 1
ATOM 2587 C C . VAL A 1 336 ? 8.110 -4.824 -23.562 1.00 97.00 336 VAL A C 1
ATOM 2589 O O . VAL A 1 336 ? 8.568 -4.984 -24.693 1.00 97.00 336 VAL A O 1
ATOM 2592 N N . ALA A 1 337 ? 6.805 -4.870 -23.299 1.00 96.25 337 ALA A N 1
ATOM 2593 C CA . ALA A 1 337 ? 5.771 -5.116 -24.303 1.00 96.25 337 ALA A CA 1
ATOM 2594 C C . ALA A 1 337 ? 4.393 -4.673 -23.795 1.00 96.25 337 ALA A C 1
ATOM 2596 O O . ALA A 1 337 ? 4.154 -4.652 -22.588 1.00 96.25 337 ALA A O 1
ATOM 2597 N N . ASP A 1 338 ? 3.472 -4.370 -24.716 1.00 97.19 338 ASP A N 1
ATOM 2598 C CA . ASP A 1 338 ? 2.074 -4.087 -24.372 1.00 97.19 338 ASP A CA 1
ATOM 2599 C C . ASP A 1 338 ? 1.446 -5.311 -23.671 1.00 97.19 338 ASP A C 1
ATOM 2601 O O . ASP A 1 338 ? 1.393 -6.390 -24.271 1.00 97.19 338 ASP A O 1
ATOM 2605 N N . PRO A 1 339 ? 0.954 -5.180 -22.424 1.00 97.69 339 PRO A N 1
ATOM 2606 C CA . PRO A 1 339 ? 0.299 -6.270 -21.711 1.00 97.69 339 PRO A CA 1
ATOM 2607 C C . PRO A 1 339 ? -1.064 -6.638 -22.312 1.00 97.69 339 PRO A C 1
ATOM 2609 O O . PRO A 1 339 ? -1.631 -7.649 -21.920 1.00 97.69 339 PRO A O 1
ATOM 2612 N N . LEU A 1 340 ? -1.607 -5.869 -23.259 1.00 97.94 340 LEU A N 1
ATOM 2613 C CA . LEU A 1 340 ? -2.902 -6.114 -23.901 1.00 97.94 340 LEU A CA 1
ATOM 2614 C C . LEU A 1 340 ? -4.080 -6.040 -22.920 1.00 97.94 340 LEU A C 1
ATOM 2616 O O . LEU A 1 340 ? -4.976 -6.888 -22.934 1.00 97.94 340 LEU A O 1
ATOM 2620 N N . PHE A 1 341 ? -4.098 -5.000 -22.084 1.00 98.00 341 PHE A N 1
ATOM 2621 C CA . PHE A 1 341 ? -5.269 -4.680 -21.266 1.00 98.00 341 PHE A CA 1
ATOM 2622 C C . PHE A 1 341 ? -6.505 -4.387 -22.132 1.00 98.00 341 PHE A C 1
ATOM 2624 O O . PHE A 1 341 ? -6.397 -3.840 -23.234 1.00 98.00 341 PHE A O 1
ATOM 2631 N N . MET A 1 342 ? -7.691 -4.705 -21.610 1.00 97.50 342 MET A N 1
ATOM 2632 C CA . MET A 1 342 ? -8.967 -4.373 -22.247 1.00 97.50 342 MET A CA 1
ATOM 2633 C C . MET A 1 342 ? -9.155 -2.851 -22.349 1.00 97.50 342 MET A C 1
ATOM 2635 O O . MET A 1 342 ? -9.397 -2.357 -23.450 1.00 97.50 342 MET A O 1
ATOM 2639 N N . ASP A 1 343 ? -8.993 -2.111 -21.238 1.00 96.12 343 ASP A N 1
ATOM 2640 C CA . ASP A 1 343 ? -8.984 -0.638 -21.208 1.00 96.12 343 ASP A CA 1
ATOM 2641 C C . ASP A 1 343 ? -8.370 -0.083 -19.901 1.00 96.12 343 ASP A C 1
ATOM 2643 O O . ASP A 1 343 ? -9.059 0.439 -19.015 1.00 96.12 343 ASP A O 1
ATOM 2647 N N . ALA A 1 344 ? -7.041 -0.161 -19.775 1.00 95.12 344 ALA A N 1
ATOM 2648 C CA . ALA A 1 344 ? -6.344 0.260 -18.554 1.00 95.12 344 ALA A CA 1
ATOM 2649 C C . ALA A 1 344 ? -6.572 1.743 -18.198 1.00 95.12 344 ALA A C 1
ATOM 2651 O O . ALA A 1 344 ? -6.593 2.106 -17.023 1.00 95.12 344 ALA A O 1
ATOM 2652 N N . LEU A 1 345 ? -6.783 2.617 -19.191 1.00 93.06 345 LEU A N 1
ATOM 2653 C CA . LEU A 1 345 ? -7.009 4.049 -18.955 1.00 93.06 345 LEU A CA 1
ATOM 2654 C C . LEU A 1 345 ? -8.357 4.330 -18.293 1.00 93.06 345 LEU A C 1
ATOM 2656 O O . LEU A 1 345 ? -8.470 5.288 -17.524 1.00 93.06 345 LEU A O 1
ATOM 2660 N N . ARG A 1 346 ? -9.359 3.488 -18.562 1.00 93.69 346 ARG A N 1
ATOM 2661 C CA . ARG A 1 346 ? -10.663 3.530 -17.894 1.00 93.69 346 ARG A CA 1
ATOM 2662 C C . ARG A 1 346 ? -10.737 2.650 -16.644 1.00 93.69 346 ARG A C 1
ATOM 2664 O O . ARG A 1 346 ? -11.770 2.646 -15.988 1.00 93.69 346 ARG A O 1
ATOM 2671 N N . GLY A 1 347 ? -9.642 1.989 -16.263 1.00 94.81 347 GLY A N 1
ATOM 2672 C CA . GLY A 1 347 ? -9.569 1.144 -15.067 1.00 94.81 347 GLY A CA 1
ATOM 2673 C C . GLY A 1 347 ? -9.965 -0.317 -15.293 1.00 94.81 347 GLY A C 1
ATOM 2674 O O . GLY A 1 347 ? -10.146 -1.038 -14.316 1.00 94.81 347 GLY A O 1
ATOM 2675 N N . ASP A 1 348 ? -10.089 -0.757 -16.548 1.00 97.31 348 ASP A N 1
ATOM 2676 C CA . ASP A 1 348 ? -10.300 -2.162 -16.902 1.00 97.31 348 ASP A CA 1
ATOM 2677 C C . ASP A 1 348 ? -8.951 -2.845 -17.156 1.00 97.31 348 ASP A C 1
ATOM 2679 O O . ASP A 1 348 ? -8.355 -2.741 -18.233 1.00 97.31 348 ASP A O 1
ATOM 2683 N N . PHE A 1 349 ? -8.467 -3.527 -16.122 1.00 97.88 349 PHE A N 1
ATOM 2684 C CA . PHE A 1 349 ? -7.178 -4.212 -16.100 1.00 97.88 349 PHE A CA 1
ATOM 2685 C C . PHE A 1 349 ? -7.285 -5.701 -16.437 1.00 97.88 349 PHE A C 1
ATOM 2687 O O . PHE A 1 349 ? -6.343 -6.460 -16.202 1.00 97.88 349 PHE A O 1
ATOM 2694 N N . ARG A 1 350 ? -8.411 -6.147 -17.002 1.00 98.06 350 ARG A N 1
ATOM 2695 C CA . ARG A 1 350 ? -8.483 -7.486 -17.595 1.00 98.06 350 ARG A CA 1
ATOM 2696 C C . ARG A 1 350 ? -7.540 -7.558 -18.789 1.00 98.06 350 ARG A C 1
ATOM 2698 O O . ARG A 1 350 ? -7.389 -6.586 -19.530 1.00 98.06 350 ARG A O 1
ATOM 2705 N N . LEU A 1 351 ? -6.912 -8.709 -18.971 1.00 98.12 351 LEU A N 1
ATOM 2706 C CA . LEU A 1 351 ? -5.979 -8.971 -20.063 1.00 98.12 351 LEU A CA 1
ATOM 2707 C C . LEU A 1 351 ? -6.696 -9.727 -21.180 1.00 98.12 351 LEU A C 1
ATOM 2709 O O . LEU A 1 351 ? -7.591 -10.529 -20.917 1.00 98.12 351 LEU A O 1
ATOM 2713 N N . ARG A 1 352 ? -6.294 -9.485 -22.427 1.00 98.12 352 ARG A N 1
ATOM 2714 C CA . ARG A 1 352 ? -6.655 -10.367 -23.545 1.00 98.12 352 ARG A CA 1
ATOM 2715 C C . ARG A 1 352 ? -5.904 -11.693 -23.425 1.00 98.12 352 ARG A C 1
ATOM 2717 O O . ARG A 1 352 ? -4.771 -11.707 -22.954 1.00 98.12 352 ARG A O 1
ATOM 2724 N N . ASP A 1 353 ? -6.504 -12.773 -23.921 1.00 97.19 353 ASP A N 1
ATOM 2725 C CA . ASP A 1 353 ? -5.985 -14.149 -23.810 1.00 97.19 353 ASP A CA 1
ATOM 2726 C C . ASP A 1 353 ? -4.551 -14.330 -24.334 1.00 97.19 353 ASP A C 1
ATOM 2728 O O . ASP A 1 353 ? -3.832 -15.212 -23.880 1.00 97.19 353 ASP A O 1
ATOM 2732 N N . ASN A 1 354 ? -4.119 -13.493 -25.281 1.00 97.62 354 ASN A N 1
ATOM 2733 C CA . ASN A 1 354 ? -2.783 -13.524 -25.876 1.00 97.62 354 ASN A CA 1
ATOM 2734 C C . ASN A 1 354 ? -1.792 -12.532 -25.235 1.00 97.62 354 ASN A C 1
ATOM 2736 O O . ASN A 1 354 ? -0.826 -12.131 -25.885 1.00 97.62 354 ASN A O 1
ATOM 2740 N N . SER A 1 355 ? -2.052 -12.081 -24.005 1.00 98.56 355 SER A N 1
ATOM 2741 C CA . SER A 1 355 ? -1.141 -11.204 -23.265 1.00 98.56 355 SER A CA 1
ATOM 2742 C C . SER A 1 355 ? 0.224 -11.869 -23.040 1.00 98.56 355 SER A C 1
ATOM 2744 O O . SER A 1 355 ? 0.261 -13.000 -22.552 1.00 98.56 355 SER A O 1
ATOM 2746 N N . PRO A 1 356 ? 1.350 -11.167 -23.284 1.00 98.25 356 PRO A N 1
ATOM 2747 C CA . PRO A 1 356 ? 2.685 -11.703 -23.004 1.00 98.25 356 PRO A CA 1
ATOM 2748 C C . PRO A 1 356 ? 2.934 -11.941 -21.507 1.00 98.25 356 PRO A C 1
ATOM 2750 O O . PRO A 1 356 ? 3.826 -12.700 -21.141 1.00 98.25 356 PRO A O 1
ATOM 2753 N N . ALA A 1 357 ? 2.146 -11.318 -20.623 1.00 98.56 357 ALA A N 1
ATOM 2754 C CA . ALA A 1 357 ? 2.282 -11.507 -19.184 1.00 98.56 357 ALA A CA 1
ATOM 2755 C C . ALA A 1 357 ? 1.965 -12.954 -18.759 1.00 98.56 357 ALA A C 1
ATOM 2757 O O . ALA A 1 357 ? 2.566 -13.457 -17.808 1.00 98.56 357 ALA A O 1
ATOM 2758 N N . PHE A 1 358 ? 1.060 -13.640 -19.470 1.00 98.62 358 PHE A N 1
ATOM 2759 C CA . PHE A 1 358 ? 0.705 -15.030 -19.170 1.00 98.62 358 PHE A CA 1
ATOM 2760 C C . PHE A 1 358 ? 1.872 -15.993 -19.410 1.00 98.62 358 PHE A C 1
ATOM 2762 O O . PHE A 1 358 ? 2.087 -16.891 -18.598 1.00 98.62 358 PHE A O 1
ATOM 2769 N N . ASP A 1 359 ? 2.681 -15.760 -20.447 1.00 98.06 359 ASP A N 1
ATOM 2770 C CA . ASP A 1 359 ? 3.872 -16.572 -20.742 1.00 98.06 359 ASP A CA 1
ATOM 2771 C C . ASP A 1 359 ? 4.952 -16.445 -19.658 1.00 98.06 359 ASP A C 1
ATOM 2773 O O . ASP A 1 359 ? 5.760 -17.353 -19.462 1.00 98.06 359 ASP A O 1
ATOM 2777 N N . LEU A 1 360 ? 4.951 -15.326 -18.929 1.00 98.12 360 LEU A N 1
ATOM 2778 C CA . LEU A 1 360 ? 5.839 -15.102 -17.793 1.00 98.12 360 LEU A CA 1
ATOM 2779 C C . LEU A 1 360 ? 5.314 -15.717 -16.494 1.00 98.12 360 LEU A C 1
ATOM 2781 O O . LEU A 1 360 ? 6.077 -15.810 -15.545 1.00 98.12 360 LEU A O 1
ATOM 2785 N N . GLY A 1 361 ? 4.054 -16.160 -16.442 1.00 98.38 361 GLY A N 1
ATOM 2786 C CA . GLY A 1 361 ? 3.434 -16.725 -15.240 1.00 98.38 361 GLY A CA 1
ATOM 2787 C C . GLY A 1 361 ? 2.529 -15.760 -14.468 1.00 98.38 361 GLY A C 1
ATOM 2788 O O . GLY A 1 361 ? 2.103 -16.098 -13.361 1.00 98.38 361 GLY A O 1
ATOM 2789 N N . PHE A 1 362 ? 2.194 -14.588 -15.029 1.00 98.75 362 PHE A N 1
ATOM 2790 C CA . PHE A 1 362 ? 1.126 -13.751 -14.477 1.00 98.75 362 PHE A CA 1
ATOM 2791 C C . PHE A 1 362 ? -0.193 -14.533 -14.489 1.00 98.75 362 PHE A C 1
ATOM 2793 O O . PHE A 1 362 ? -0.581 -15.117 -15.493 1.00 98.75 362 PHE A O 1
ATOM 2800 N N . ASN A 1 363 ? -0.922 -14.510 -13.386 1.00 98.19 363 ASN A N 1
ATOM 2801 C CA . ASN A 1 363 ? -2.248 -15.086 -13.233 1.00 98.19 363 ASN A CA 1
ATOM 2802 C C . ASN A 1 363 ? -3.273 -13.962 -13.312 1.00 98.19 363 ASN A C 1
ATOM 2804 O O . ASN A 1 363 ? -3.178 -12.981 -12.569 1.00 98.19 363 ASN A O 1
ATOM 2808 N N . ALA A 1 364 ? -4.267 -14.113 -14.188 1.00 97.50 364 ALA A N 1
ATOM 2809 C CA . ALA A 1 364 ? -5.353 -13.148 -14.310 1.00 97.50 364 ALA A CA 1
ATOM 2810 C C . ALA A 1 364 ? -6.003 -12.871 -12.945 1.00 97.50 364 ALA A C 1
ATOM 2812 O O . ALA A 1 364 ? -6.248 -13.784 -12.151 1.00 97.50 364 ALA A O 1
ATOM 2813 N N . LEU A 1 365 ? -6.278 -11.595 -12.675 1.00 97.62 365 LEU A N 1
ATOM 2814 C CA . LEU A 1 365 ? -6.934 -11.195 -11.435 1.00 97.62 365 LEU A CA 1
ATOM 2815 C C . LEU A 1 365 ? -8.432 -11.527 -11.496 1.00 97.62 365 LEU A C 1
ATOM 2817 O O . LEU A 1 365 ? -9.014 -11.473 -12.580 1.00 97.62 365 LEU A O 1
ATOM 2821 N N . PRO A 1 366 ? -9.086 -11.808 -10.353 1.00 95.50 366 PRO A N 1
ATOM 2822 C CA . PRO A 1 366 ? -10.530 -12.013 -10.318 1.00 95.50 366 PRO A CA 1
ATOM 2823 C C . PRO A 1 366 ? -11.303 -10.818 -10.892 1.00 95.50 366 PRO A C 1
ATOM 2825 O O . PRO A 1 366 ? -10.949 -9.661 -10.637 1.00 95.50 366 PRO A O 1
ATOM 2828 N N . ASP A 1 367 ? -12.420 -11.086 -11.577 1.00 91.69 367 ASP A N 1
ATOM 2829 C CA . ASP A 1 367 ? -13.268 -10.045 -12.178 1.00 91.69 367 ASP A CA 1
ATOM 2830 C C . ASP A 1 367 ? -13.692 -8.971 -11.165 1.00 91.69 367 ASP A C 1
ATOM 2832 O O . ASP A 1 367 ? -13.692 -7.781 -11.481 1.00 91.69 367 ASP A O 1
ATOM 2836 N N . SER A 1 368 ? -13.955 -9.376 -9.916 1.00 88.44 368 SER A N 1
ATOM 2837 C CA . SER A 1 368 ? -14.343 -8.496 -8.804 1.00 88.44 368 SER A CA 1
ATOM 2838 C C . SER A 1 368 ? -13.308 -7.422 -8.445 1.00 88.44 368 SER A C 1
ATOM 2840 O O . SER A 1 368 ? -13.636 -6.481 -7.720 1.00 88.44 368 SER A O 1
ATOM 2842 N N . VAL A 1 369 ? -12.069 -7.563 -8.924 1.00 92.19 369 VAL A N 1
ATOM 2843 C CA . VAL A 1 369 ? -10.946 -6.645 -8.671 1.00 92.19 369 VAL A CA 1
ATOM 2844 C C . VAL A 1 369 ? -10.428 -6.019 -9.952 1.00 92.19 369 VAL A C 1
ATOM 2846 O O . VAL A 1 369 ? -10.044 -4.855 -9.934 1.00 92.19 369 VAL A O 1
ATOM 2849 N N . SER A 1 370 ? -10.453 -6.767 -11.058 1.00 93.56 370 SER A N 1
ATOM 2850 C CA . SER A 1 370 ? -9.923 -6.356 -12.365 1.00 93.56 370 SER A CA 1
ATOM 2851 C C . SER A 1 370 ? -10.493 -5.034 -12.903 1.00 93.56 370 SER A C 1
ATOM 2853 O O . SER A 1 370 ? -9.835 -4.363 -13.697 1.00 93.56 370 SER A O 1
ATOM 2855 N N . ILE A 1 371 ? -11.681 -4.635 -12.432 1.00 94.12 371 ILE A N 1
ATOM 2856 C CA . ILE A 1 371 ? -12.258 -3.307 -12.645 1.00 94.12 371 ILE A CA 1
ATOM 2857 C C . ILE A 1 371 ? -11.981 -2.429 -11.419 1.00 94.12 371 ILE A C 1
ATOM 2859 O O . ILE A 1 371 ? -12.596 -2.583 -10.356 1.00 94.12 371 ILE A O 1
ATOM 2863 N N . CYS A 1 372 ? -11.048 -1.498 -11.596 1.00 91.12 372 CYS A N 1
ATOM 2864 C CA . CYS A 1 372 ? -10.563 -0.577 -10.577 1.00 91.12 372 CYS A CA 1
ATOM 2865 C C . CYS A 1 372 ? -10.797 0.869 -11.065 1.00 91.12 372 CYS A C 1
ATOM 2867 O O . CYS A 1 372 ? -9.909 1.501 -11.648 1.00 91.12 372 CYS A O 1
ATOM 2869 N N . ASP A 1 373 ? -12.028 1.364 -10.875 1.00 77.88 373 ASP A N 1
ATOM 2870 C CA . ASP A 1 373 ? -12.620 2.564 -11.498 1.00 77.88 373 ASP A CA 1
ATOM 2871 C C . ASP A 1 373 ? -12.827 3.798 -10.591 1.00 77.88 373 ASP A C 1
ATOM 2873 O O . ASP A 1 373 ? -12.689 3.748 -9.348 1.00 77.88 373 ASP A O 1
#

InterPro domains:
  IPR006626 Parallel beta-helix repeat [SM00710] (25-47)
  IPR006626 Parallel beta-helix repeat [SM00710] (49-71)
  IPR006626 Parallel beta-helix repeat [SM00710] (105-127)
  IPR006626 Parallel beta-helix repeat [SM00710] (210-232)
  IPR006626 Parallel beta-helix repeat [SM00710] (233-263)
  IPR011050 Pectin lyase fold/virulence factor [SSF51126] (17-361)
  IPR012334 Pectin lyase fold [G3DSA:2.160.20.10] (6-156)
  IPR012334 Pectin lyase fold [G3DSA:2.160.20.10] (165-318)
  IPR039448 Right handed beta helix domain [PF13229] (18-144)
  IPR039448 Right handed beta helix domain [PF13229] (203-307)

Sequence (373 aa):
FQAGFNVVEESSGIPTDAAVYVVAGAGISIDECKFVNTGGGGVLITGTSENVNVVNSHFVEMGQSGVMMTGNKTTQPSKVLVAHNSMFGIGRFLASAGGIYGSSVSHSVFRHNRIEQSSRWGIAIRSEEQANATSVDNLVEFNKLKTLGQSTKDFGGLSFIGYFGVPDADTTVRFNCVRETIGVYSKISGGEPLVEYPYDSYGLYLDNEASGYYVTGNIIAKTLQSGIFVHLGRHNRIDNNIFAFSSTYQIDAKGSSGWTVNNSFLHNIVIYRASSDGQLIYSSNFKNKYFSPVDWNTYYNLNSTFEKSFLENGDLTPKGNWSTWRNDGFDAHSVVADPLFMDALRGDFRLRDNSPAFDLGFNALPDSVSICD

Foldseek 3Di:
DADWPAPDPPLDDAQDDEPEEAAQAEQAEQAAEEAEQELGEHYEYKFQYEQYEDELYEAYQHLAENYEFDYFARMGYEAYEYANYEHENHNVRRLPHENAYAEQYENYEAEHYEGEHHSAEPYEHEYDVVRVGAYAHYEAELYFEEAHNNTAADHANAYYYYEPPHDARLYEHALYFFEHFKHKHWDQDPNDIDIDISDHYEHHECDHAHENYEYEHYEQEHAEQENYEAEAHEHYEHEQYEQYAYHAEHYEYEHDPPHAFHYEAALYETEYADALQGAHYDYPHDDARRYPAAELYEYEHPPPVNPVSNQQAQRNYPQGHVVRCVVVPYHVHYDHDDQQFPCVVQQQRFHDPPGPSVVSPRDGHDPSRNRND

Organism: NCBI:txid3111310

Radius of gyration: 20.02 Å; chains: 1; bounding box: 49×50×55 Å